Protein AF-Q7UQQ3-F1 (afdb_monomer)

InterPro domains:
  IPR018689 Immunity protein Imm33 domain [PF09951] (91-176)

Foldseek 3Di:
DDDDDDDDDDDDDDDDDDDDDDDDDDDDDDDDDDDDDDDDDDDDDDDDDDDPPPPPPPPPPDPPPPPVPPVAAFPDDPVLQDQLAPPQAKEKEFCCCGRVLAAFFKKAAADAPDPRRNRIYTYSVPDDPVLVVDPVRMDIDGVSRSCSSPVLCRVVSPPDHGWMWGAPDRVGDIDTDDSPDPDD

Organism: Rhodopirellula baltica (strain DSM 10527 / NCIMB 13988 / SH1) (NCBI:txid243090)

Nearest PDB structures (foldseek):
  8e1j-assembly1_A  TM=2.218E-01  e=4.121E+00  Schizosaccharomyces pombe

Solvent-accessible surface area (backbone atoms only — not comparable to full-atom values): 12369 Å² total; per-residue (Å²): 138,82,88,81,87,83,84,79,84,83,87,86,83,83,82,91,84,93,85,86,88,85,86,86,89,85,86,82,91,78,79,86,82,79,91,78,86,89,84,85,85,81,92,76,83,87,77,83,78,79,82,80,75,73,80,81,69,75,78,73,76,70,85,70,75,79,73,77,70,74,83,73,68,52,59,68,57,80,88,74,62,56,90,79,40,71,95,57,39,29,25,41,36,30,39,52,32,47,39,73,53,40,50,70,22,29,38,38,24,45,81,48,89,46,98,51,39,52,21,39,38,42,32,42,68,77,77,50,71,76,50,68,72,37,70,85,44,41,48,82,40,50,42,24,57,54,34,61,69,30,61,80,54,61,83,54,73,77,60,57,74,75,40,36,34,36,35,82,43,95,95,48,63,75,44,77,49,62,97,81,62,78,85,127

pLDDT: mean 76.09, std 22.79, range [35.31, 98.19]

Radius of gyration: 32.01 Å; Cα contacts (8 Å, |Δi|>4): 205; chains: 1; bounding box: 59×78×89 Å

Secondary structure (DSSP, 8-state):
---------------------------------------------PPPPP------------------------SS-GGG---SSTT--EEEEEHHHHTS-----EEEE---SSSSEEEEEEE-S---HHHHT-GGGEEEEEHHHHHHH-GGGGGTTTPPTT-EEEESSTT--EEEPPTT----

Sequence (184 aa):
MPPDFSVKNNAFNTRASVAANATPRPRTLARSPKCCRPSPLPLKSTPVLPHFQACTTPCRPEPRWQTQIMEKSFHLPADAIRPLAVNRGACIATDMITVDGLKVGYMYREDAINDVDSGWRFFSGTETQEYVDDATNSAFYDINTIANYDPDIIDWLGAPIGAAFERLSEGGDIVPVAPDSPSA

Mean predicted aligned error: 17.3 Å

Structure (mmCIF, N/CA/C/O backbone):
data_AF-Q7UQQ3-F1
#
_entry.id   AF-Q7UQQ3-F1
#
loop_
_atom_site.group_PDB
_atom_site.id
_atom_site.type_symbol
_atom_site.label_atom_id
_atom_site.label_alt_id
_atom_site.label_comp_id
_atom_site.label_asym_id
_atom_site.label_entity_id
_atom_site.label_seq_id
_atom_site.pdbx_PDB_ins_code
_atom_site.Cartn_x
_atom_site.Cartn_y
_atom_site.Cartn_z
_atom_site.occupancy
_atom_site.B_iso_or_equiv
_atom_site.auth_seq_id
_atom_site.auth_comp_id
_atom_site.auth_asym_id
_atom_site.auth_atom_id
_atom_site.pdbx_PDB_model_num
ATOM 1 N N . MET A 1 1 ? -5.012 21.468 -43.288 1.00 48.31 1 MET A N 1
ATOM 2 C CA . MET A 1 1 ? -3.655 21.154 -42.798 1.00 48.31 1 MET A CA 1
ATOM 3 C C . MET A 1 1 ? -3.776 20.551 -41.409 1.00 48.31 1 MET A C 1
ATOM 5 O O . MET A 1 1 ? -4.122 21.292 -40.499 1.00 48.31 1 MET A O 1
ATOM 9 N N . PRO A 1 2 ? -3.567 19.241 -41.237 1.00 54.47 2 PRO A N 1
ATOM 10 C CA . PRO A 1 2 ? -3.272 18.655 -39.932 1.00 54.47 2 PRO A CA 1
ATOM 11 C C . PRO A 1 2 ? -1.753 18.418 -39.779 1.00 54.47 2 PRO A C 1
ATOM 13 O O . PRO A 1 2 ? -1.118 18.031 -40.763 1.00 54.47 2 PRO A O 1
ATOM 16 N N . PRO A 1 3 ? -1.146 18.622 -38.596 1.00 55.88 3 PRO A N 1
ATOM 17 C CA . PRO A 1 3 ? 0.198 18.127 -38.332 1.00 55.88 3 PRO A CA 1
ATOM 18 C C . PRO A 1 3 ? 0.175 16.652 -37.891 1.00 55.88 3 PRO A C 1
ATOM 20 O O . PRO A 1 3 ? -0.353 16.291 -36.844 1.00 55.88 3 PRO A O 1
ATOM 23 N N . ASP A 1 4 ? 0.704 15.828 -38.792 1.00 44.84 4 ASP A N 1
ATOM 24 C CA . ASP A 1 4 ? 1.620 14.690 -38.625 1.00 44.84 4 ASP A CA 1
ATOM 25 C C . ASP A 1 4 ? 1.783 14.061 -37.217 1.00 44.84 4 ASP A C 1
ATOM 27 O O . ASP A 1 4 ? 2.466 14.592 -36.340 1.00 44.84 4 ASP A O 1
ATOM 31 N N . PHE A 1 5 ? 1.214 12.864 -37.034 1.00 42.88 5 PHE A N 1
ATOM 32 C CA . PHE A 1 5 ? 1.496 11.956 -35.917 1.00 42.88 5 PHE A CA 1
ATOM 33 C C . PHE A 1 5 ? 2.625 10.996 -36.332 1.00 42.88 5 PHE A C 1
ATOM 35 O O . PHE A 1 5 ? 2.386 9.972 -36.973 1.00 42.88 5 PHE A O 1
ATOM 42 N N . SER A 1 6 ? 3.866 11.307 -35.949 1.00 49.12 6 SER A N 1
ATOM 43 C CA . SER A 1 6 ? 5.011 10.405 -36.133 1.00 49.12 6 SER A CA 1
ATOM 44 C C . SER A 1 6 ? 5.238 9.576 -34.866 1.00 49.12 6 SER A C 1
ATOM 46 O O . SER A 1 6 ? 5.917 9.996 -33.931 1.00 49.12 6 SER A O 1
ATOM 48 N N . VAL A 1 7 ? 4.652 8.378 -34.833 1.00 49.47 7 VAL A N 1
ATOM 49 C CA . VAL A 1 7 ? 4.947 7.338 -33.839 1.00 49.47 7 VAL A CA 1
ATOM 50 C C . VAL A 1 7 ? 6.256 6.655 -34.235 1.00 49.47 7 VAL A C 1
ATOM 52 O O . VAL A 1 7 ? 6.319 5.9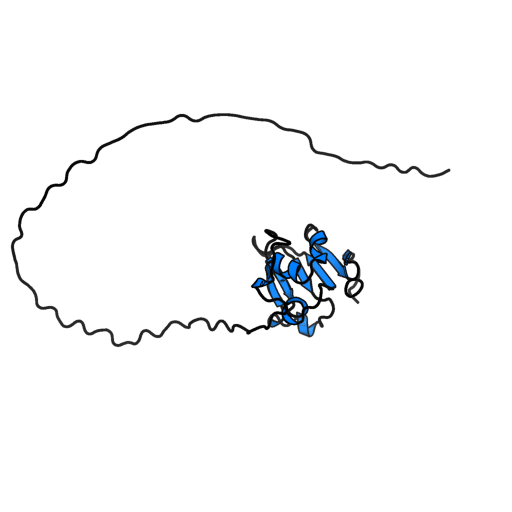68 -35.255 1.00 49.47 7 VAL A O 1
ATOM 55 N N . LYS A 1 8 ? 7.311 6.816 -33.431 1.00 49.38 8 LYS A N 1
ATOM 56 C CA . LYS A 1 8 ? 8.539 6.015 -33.543 1.00 49.38 8 LYS A CA 1
ATOM 57 C C . LYS A 1 8 ? 8.623 5.045 -32.370 1.00 49.38 8 LYS A C 1
ATOM 59 O O . LYS A 1 8 ? 9.117 5.378 -31.299 1.00 49.38 8 LYS A O 1
ATOM 64 N N . ASN A 1 9 ? 8.138 3.832 -32.627 1.00 40.00 9 ASN A N 1
ATOM 65 C CA . ASN A 1 9 ? 8.457 2.629 -31.867 1.00 40.00 9 ASN A CA 1
ATOM 66 C C . ASN A 1 9 ? 9.974 2.423 -31.863 1.00 40.00 9 ASN A C 1
ATOM 68 O O . ASN A 1 9 ? 10.577 2.358 -32.934 1.00 40.00 9 ASN A O 1
ATOM 72 N N . ASN A 1 10 ? 10.576 2.254 -30.685 1.00 43.78 10 ASN A N 1
ATOM 73 C CA . ASN A 1 10 ? 11.952 1.783 -30.582 1.00 43.78 10 ASN A CA 1
ATOM 74 C C . ASN A 1 10 ? 11.978 0.424 -29.879 1.00 43.78 10 ASN A C 1
ATOM 76 O O . ASN A 1 10 ? 12.066 0.319 -28.659 1.00 43.78 10 ASN A O 1
ATOM 80 N N . ALA A 1 11 ? 11.858 -0.621 -30.695 1.00 44.34 11 ALA A N 1
ATOM 81 C CA . ALA A 1 11 ? 12.167 -1.988 -30.325 1.00 44.34 11 ALA A CA 1
ATOM 82 C C . ALA A 1 11 ? 13.681 -2.190 -30.464 1.00 44.34 11 ALA A C 1
ATOM 84 O O . ALA A 1 11 ? 14.203 -2.204 -31.576 1.00 44.34 11 ALA A O 1
ATOM 85 N N . PHE A 1 12 ? 14.381 -2.383 -29.350 1.00 41.94 12 PHE A N 1
ATOM 86 C CA . PHE A 1 12 ? 15.741 -2.913 -29.356 1.00 41.94 12 PHE A CA 1
ATOM 87 C C . PHE A 1 12 ? 15.769 -4.199 -28.544 1.00 41.94 12 PHE A C 1
ATOM 89 O O . PHE A 1 12 ? 15.924 -4.191 -27.328 1.00 41.94 12 PHE A O 1
ATOM 96 N N . ASN A 1 13 ? 15.622 -5.326 -29.235 1.00 40.31 13 ASN A N 1
ATOM 97 C CA . ASN A 1 13 ? 16.154 -6.581 -28.736 1.00 40.31 13 ASN A CA 1
ATOM 98 C C . ASN A 1 13 ? 16.575 -7.448 -29.924 1.00 40.31 13 ASN A C 1
ATOM 100 O O . ASN A 1 13 ? 15.758 -7.799 -30.775 1.00 40.31 13 ASN A O 1
ATOM 104 N N . THR A 1 14 ? 17.868 -7.752 -30.036 1.00 43.94 14 THR A N 1
ATOM 105 C CA . THR A 1 14 ? 18.394 -8.667 -31.057 1.00 43.94 14 THR A CA 1
ATOM 106 C C . THR A 1 14 ? 19.623 -9.418 -30.536 1.00 43.94 14 THR A C 1
ATOM 108 O O . THR A 1 14 ? 20.704 -8.860 -30.415 1.00 43.94 14 THR A O 1
ATOM 111 N N . ARG A 1 15 ? 19.379 -10.714 -30.287 1.00 43.44 15 ARG A N 1
ATOM 112 C CA . ARG A 1 15 ? 20.187 -11.925 -30.556 1.00 43.44 15 ARG A CA 1
ATOM 113 C C . ARG A 1 15 ? 21.614 -12.101 -29.993 1.00 43.44 15 ARG A C 1
ATOM 115 O O . ARG A 1 15 ? 22.573 -11.537 -30.491 1.00 43.44 15 ARG A O 1
ATOM 122 N N . ALA A 1 16 ? 21.701 -13.122 -29.129 1.00 38.91 16 ALA A N 1
ATOM 123 C CA . ALA A 1 16 ? 22.313 -14.453 -29.346 1.00 38.91 16 ALA A CA 1
ATOM 124 C C . ALA A 1 16 ? 23.811 -14.595 -29.690 1.00 38.91 16 ALA A C 1
ATOM 126 O O . ALA A 1 16 ? 24.258 -14.099 -30.718 1.00 38.91 16 ALA A O 1
ATOM 127 N N . SER A 1 17 ? 24.513 -15.470 -28.942 1.00 43.03 17 SER A N 1
ATOM 128 C CA . SER A 1 17 ? 25.149 -16.746 -29.396 1.00 43.03 17 SER A CA 1
ATOM 129 C C . SER A 1 17 ? 26.055 -17.328 -28.278 1.00 43.03 17 SER A C 1
ATOM 131 O O . SER A 1 17 ? 26.849 -16.593 -27.712 1.00 43.03 17 SER A O 1
ATOM 133 N N . VAL A 1 18 ? 25.794 -18.532 -27.736 1.00 42.78 18 VAL A N 1
ATOM 134 C CA . VAL A 1 18 ? 26.383 -19.871 -28.045 1.00 42.78 18 VAL A CA 1
ATOM 135 C C . VAL A 1 18 ? 27.868 -20.079 -27.664 1.00 42.78 18 VAL A C 1
ATOM 137 O O . VAL A 1 18 ? 28.741 -19.525 -28.318 1.00 42.78 18 VAL A O 1
ATOM 140 N N . ALA A 1 19 ? 28.124 -20.991 -26.705 1.00 40.97 19 ALA A N 1
ATOM 141 C CA . ALA A 1 19 ? 29.208 -22.009 -26.639 1.00 40.97 19 ALA A CA 1
ATOM 142 C C . ALA A 1 19 ? 29.049 -22.786 -25.298 1.00 40.97 19 ALA A C 1
ATOM 144 O O . ALA A 1 19 ? 28.994 -22.152 -24.254 1.00 40.97 19 ALA A O 1
ATOM 145 N N . ALA A 1 20 ? 28.713 -24.081 -25.198 1.00 40.34 20 ALA A N 1
ATOM 146 C CA . ALA A 1 20 ? 29.319 -25.340 -25.665 1.00 40.34 20 ALA A CA 1
ATOM 147 C C . ALA A 1 20 ? 30.488 -25.880 -24.795 1.00 40.34 20 ALA A C 1
ATOM 149 O O . ALA A 1 20 ? 31.570 -25.307 -24.795 1.00 40.34 20 ALA A O 1
ATOM 150 N N . ASN A 1 21 ? 30.254 -27.078 -24.216 1.00 36.56 21 ASN A N 1
ATOM 151 C CA . ASN A 1 21 ? 31.200 -28.149 -23.812 1.00 36.56 21 ASN A CA 1
ATOM 152 C C . ASN A 1 21 ? 32.056 -27.921 -22.534 1.00 36.56 21 ASN A C 1
ATOM 154 O O . ASN A 1 21 ? 32.480 -26.814 -22.265 1.00 36.56 21 ASN A O 1
ATOM 158 N N . ALA A 1 22 ? 32.389 -28.893 -21.670 1.00 37.28 22 ALA A N 1
ATOM 159 C CA . ALA A 1 22 ? 32.407 -30.354 -21.750 1.00 37.28 22 ALA A CA 1
ATOM 160 C C . ALA A 1 22 ? 32.410 -30.993 -20.336 1.00 37.28 22 ALA A C 1
ATOM 162 O O . ALA A 1 22 ? 32.938 -30.422 -19.385 1.00 37.28 22 ALA A O 1
ATOM 163 N N 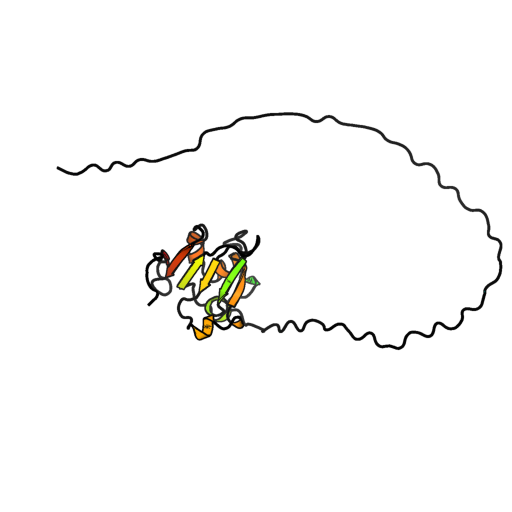. THR A 1 23 ? 31.920 -32.230 -20.221 1.00 43.75 23 THR A N 1
ATOM 164 C CA . THR A 1 23 ? 32.262 -33.185 -19.143 1.00 43.75 23 THR A CA 1
ATOM 165 C C . THR A 1 23 ? 33.202 -34.252 -19.717 1.00 43.75 23 THR A C 1
ATOM 167 O O . THR A 1 23 ? 33.048 -34.609 -20.886 1.00 43.75 23 THR A O 1
ATOM 170 N N . PRO A 1 24 ? 34.116 -34.833 -18.917 1.00 46.28 24 PRO A N 1
ATOM 171 C CA . PRO A 1 24 ? 34.047 -36.287 -18.716 1.00 46.28 24 PRO A CA 1
ATOM 172 C C . PRO A 1 24 ? 34.409 -36.776 -17.291 1.00 46.28 24 PRO A C 1
ATOM 174 O O . PRO A 1 24 ? 35.107 -36.122 -16.525 1.00 46.28 24 PRO A O 1
ATOM 177 N N . ARG A 1 25 ? 33.887 -37.970 -16.966 1.00 44.31 25 ARG A N 1
ATOM 178 C CA . ARG A 1 25 ? 34.049 -38.797 -15.740 1.00 44.31 25 ARG A CA 1
ATOM 179 C C . ARG A 1 25 ? 35.407 -39.574 -15.731 1.00 44.31 25 ARG A C 1
ATOM 181 O O . ARG A 1 25 ? 36.182 -39.359 -16.654 1.00 44.31 25 ARG A O 1
ATOM 188 N N . PRO A 1 26 ? 35.599 -40.698 -14.982 1.00 56.25 26 PRO A N 1
ATOM 189 C CA . PRO A 1 26 ? 35.442 -41.046 -13.548 1.00 56.25 26 PRO A CA 1
ATOM 190 C C . PRO A 1 26 ? 36.715 -41.733 -12.944 1.00 56.25 26 PRO A C 1
ATOM 192 O O . PRO A 1 26 ? 37.707 -41.940 -13.633 1.00 56.25 26 PRO A O 1
ATOM 195 N N . ARG A 1 27 ? 36.561 -42.269 -11.712 1.00 37.34 27 ARG A N 1
ATOM 196 C CA . ARG A 1 27 ? 37.354 -43.300 -10.983 1.00 37.34 27 ARG A CA 1
ATOM 197 C C . ARG A 1 27 ? 38.483 -42.722 -10.122 1.00 37.34 27 ARG A C 1
ATOM 199 O O . ARG A 1 27 ? 39.347 -42.006 -10.592 1.00 37.34 27 ARG A O 1
ATOM 206 N N . THR A 1 28 ? 38.540 -43.038 -8.828 1.00 41.22 28 THR A N 1
ATOM 207 C CA . THR A 1 28 ? 39.035 -44.351 -8.381 1.00 41.22 28 THR A CA 1
ATOM 208 C C . THR A 1 28 ? 38.556 -44.700 -6.965 1.00 41.22 28 THR A C 1
ATOM 210 O O . THR A 1 28 ? 38.601 -43.882 -6.054 1.00 41.22 28 THR A O 1
ATOM 213 N N . LEU A 1 29 ? 38.113 -45.951 -6.810 1.00 50.66 29 LEU A N 1
ATOM 214 C CA . LEU A 1 29 ? 37.874 -46.658 -5.551 1.00 50.66 29 LEU A CA 1
ATOM 215 C C . LEU A 1 29 ? 39.207 -46.992 -4.862 1.00 50.66 29 LEU A C 1
ATOM 217 O O . LEU A 1 29 ? 40.051 -47.646 -5.469 1.00 50.66 29 LEU A O 1
ATOM 221 N N . ALA A 1 30 ? 39.341 -46.685 -3.574 1.00 45.12 30 ALA A N 1
ATOM 222 C CA . ALA A 1 30 ? 40.286 -47.359 -2.680 1.00 45.12 30 ALA A CA 1
ATOM 223 C C . ALA A 1 30 ? 39.643 -47.440 -1.285 1.00 45.12 30 ALA A C 1
ATOM 225 O O . ALA A 1 30 ? 39.475 -46.440 -0.603 1.00 45.12 30 ALA A O 1
ATOM 226 N N . ARG A 1 31 ? 38.980 -48.562 -0.986 1.00 43.41 31 ARG A N 1
ATOM 227 C CA . ARG A 1 31 ? 39.500 -49.674 -0.166 1.00 43.41 31 ARG A CA 1
ATOM 228 C C . ARG A 1 31 ? 39.769 -49.284 1.292 1.00 43.41 31 ARG A C 1
ATOM 230 O O . ARG A 1 31 ? 40.863 -48.865 1.649 1.00 43.41 31 ARG A O 1
ATOM 237 N N . SER A 1 32 ? 38.784 -49.580 2.140 1.00 53.19 32 SER A N 1
ATOM 238 C CA . SER A 1 32 ? 38.995 -49.915 3.549 1.00 53.19 32 SER A CA 1
ATOM 239 C C . SER A 1 32 ? 39.982 -51.079 3.686 1.00 53.19 32 SER A C 1
ATOM 241 O O . SER A 1 32 ? 39.979 -52.000 2.860 1.00 53.19 32 SER A O 1
ATOM 243 N N . PRO A 1 33 ? 40.746 -51.113 4.785 1.00 49.66 33 PRO A N 1
ATOM 244 C CA . PRO A 1 33 ? 40.869 -52.387 5.474 1.00 49.66 33 PRO A CA 1
ATOM 245 C C . PRO A 1 33 ? 40.766 -52.277 7.003 1.00 49.66 33 PRO A C 1
ATOM 247 O O . PRO A 1 33 ? 41.494 -51.534 7.646 1.00 49.66 33 PRO A O 1
ATOM 250 N N . LYS A 1 34 ? 39.959 -53.205 7.529 1.00 49.62 34 LYS A N 1
ATOM 251 C CA . LYS A 1 34 ? 40.257 -54.081 8.673 1.00 49.62 34 LYS A CA 1
ATOM 252 C C . LYS A 1 34 ? 40.079 -53.511 10.083 1.00 49.62 34 LYS A C 1
ATOM 254 O O . LYS A 1 34 ? 40.960 -52.905 10.678 1.00 49.62 34 LYS A O 1
ATOM 259 N N . CYS A 1 35 ? 38.945 -53.911 10.654 1.00 38.75 35 CYS A N 1
ATOM 260 C CA . CYS A 1 35 ? 38.783 -54.201 12.070 1.00 38.75 35 CYS A CA 1
ATOM 261 C C . CYS A 1 35 ? 39.906 -55.126 12.577 1.00 38.75 35 CYS A C 1
ATOM 263 O O . CYS A 1 35 ? 40.084 -56.220 12.042 1.00 38.75 35 CYS A O 1
ATOM 265 N N . CYS A 1 36 ? 40.566 -54.734 13.666 1.00 38.53 36 CYS A N 1
ATOM 266 C CA . CYS A 1 36 ? 41.246 -55.644 14.583 1.00 38.53 36 CYS A CA 1
ATOM 267 C C . CYS A 1 36 ? 40.657 -55.422 15.984 1.00 38.53 36 CYS A C 1
ATOM 269 O O . CYS A 1 36 ? 40.608 -54.299 16.481 1.00 38.53 36 CYS A O 1
ATOM 271 N N . ARG A 1 37 ? 40.143 -56.507 16.570 1.00 42.28 37 ARG A N 1
ATOM 272 C CA . ARG A 1 37 ? 39.607 -56.619 17.938 1.00 42.28 37 ARG A CA 1
ATOM 273 C C . ARG A 1 37 ? 40.759 -56.647 18.983 1.00 42.28 37 ARG A C 1
ATOM 275 O O . ARG A 1 37 ? 41.919 -56.639 18.580 1.00 42.28 37 ARG A O 1
ATOM 282 N N . PRO A 1 38 ? 40.462 -56.638 20.301 1.00 48.81 38 PRO A N 1
ATOM 283 C CA . PRO A 1 38 ? 41.231 -55.923 21.316 1.00 48.81 38 PRO A CA 1
ATOM 284 C C . PRO A 1 38 ? 42.259 -56.806 22.034 1.00 48.81 38 PRO A C 1
ATOM 286 O O . PRO A 1 38 ? 42.146 -58.030 22.023 1.00 48.81 38 PRO A O 1
ATOM 289 N N . SER A 1 39 ? 43.189 -56.166 22.747 1.00 46.16 39 SER A N 1
ATOM 290 C CA . SER A 1 39 ? 44.060 -56.821 23.730 1.00 46.16 39 SER A CA 1
ATOM 291 C C . SER A 1 39 ? 44.088 -56.051 25.062 1.00 46.16 39 SER A C 1
ATOM 293 O O . SER A 1 39 ? 43.768 -54.861 25.078 1.00 46.16 39 SER A O 1
ATOM 295 N N . PRO A 1 40 ? 44.383 -56.740 26.182 1.00 48.94 40 PRO A N 1
ATOM 296 C CA . PRO A 1 40 ? 43.814 -56.446 27.496 1.00 48.94 40 PRO A CA 1
ATOM 297 C C . PRO A 1 40 ? 44.586 -55.419 28.336 1.00 48.94 40 PRO A C 1
ATOM 299 O O . PRO A 1 40 ? 45.792 -55.226 28.202 1.00 48.94 40 PRO A O 1
ATOM 302 N N . LEU A 1 41 ? 43.824 -54.804 29.242 1.00 52.94 41 LEU A N 1
ATOM 303 C CA . LEU A 1 41 ? 44.215 -53.842 30.275 1.00 52.94 41 LEU A CA 1
ATOM 304 C C . LEU A 1 41 ? 45.328 -54.358 31.204 1.00 52.94 41 LEU A C 1
ATOM 306 O O . LEU A 1 41 ? 45.320 -55.534 31.570 1.00 52.94 41 LEU A O 1
ATOM 310 N N . PRO A 1 42 ? 46.117 -53.443 31.789 1.00 52.22 42 PRO A N 1
ATOM 311 C CA . PRO A 1 42 ? 46.528 -53.568 33.178 1.00 52.22 42 PRO A CA 1
ATOM 312 C C . PRO A 1 42 ? 45.761 -52.570 34.062 1.00 52.22 42 PRO A C 1
ATOM 314 O O . PRO A 1 42 ? 45.812 -51.358 33.855 1.00 52.22 42 PRO A O 1
ATOM 317 N N . LEU A 1 43 ? 45.064 -53.096 35.077 1.00 53.16 43 LEU A N 1
ATOM 318 C CA . LEU A 1 43 ? 44.512 -52.318 36.186 1.00 53.16 43 LEU A CA 1
ATOM 319 C C . LEU A 1 43 ? 45.641 -51.593 36.922 1.00 53.16 43 LEU A C 1
ATOM 321 O O . LEU A 1 43 ? 46.502 -52.261 37.495 1.00 53.16 43 LEU A O 1
ATOM 325 N N . LYS A 1 44 ? 45.578 -50.260 37.011 1.00 47.06 44 LYS A N 1
ATOM 326 C CA . LYS A 1 44 ? 46.239 -49.514 38.088 1.00 47.06 44 LYS A CA 1
ATOM 327 C C . LYS A 1 44 ? 45.375 -48.353 38.581 1.00 47.06 44 LYS A C 1
ATOM 329 O O . LYS A 1 44 ? 45.090 -47.417 37.847 1.00 47.06 44 LYS A O 1
ATOM 334 N N . SER A 1 45 ? 45.011 -48.492 39.857 1.00 50.38 45 SER A N 1
ATOM 335 C CA . SER A 1 45 ? 44.748 -47.462 40.868 1.00 50.38 45 SER A CA 1
ATOM 336 C C . SER A 1 45 ? 43.754 -46.349 40.534 1.00 50.38 45 SER A C 1
ATOM 338 O O . SER A 1 45 ? 44.076 -45.376 39.861 1.00 50.38 45 SER A O 1
ATOM 340 N N . THR A 1 46 ? 42.580 -46.444 41.151 1.00 59.16 46 THR A N 1
ATOM 341 C CA . THR A 1 46 ? 41.657 -45.335 41.399 1.00 59.16 46 THR A CA 1
ATOM 342 C C . THR A 1 46 ? 42.279 -44.300 42.346 1.00 59.16 46 THR A C 1
ATOM 344 O O . THR A 1 46 ? 42.601 -44.659 43.482 1.00 59.16 46 THR A O 1
ATOM 347 N N . PRO A 1 47 ? 42.368 -43.016 41.972 1.00 55.47 47 PRO A N 1
ATOM 348 C CA . PRO A 1 47 ? 42.319 -41.936 42.940 1.00 55.47 47 PRO A CA 1
ATOM 349 C C . PRO A 1 47 ? 40.856 -41.544 43.183 1.00 55.47 47 PRO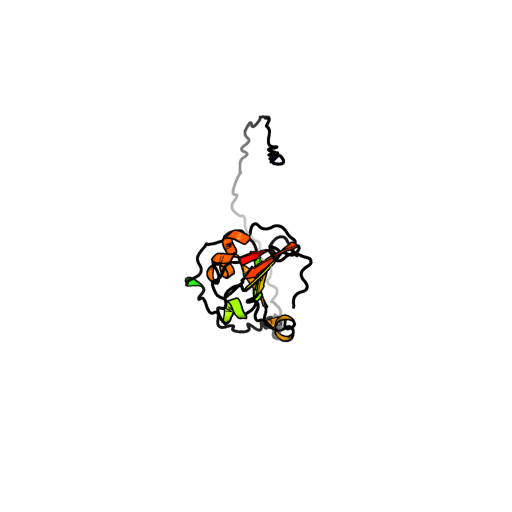 A C 1
ATOM 351 O O . PRO A 1 47 ? 40.071 -41.344 42.257 1.00 55.47 47 PRO A O 1
ATOM 354 N N . VAL A 1 48 ? 40.497 -41.481 44.460 1.00 59.91 48 VAL A N 1
ATOM 355 C CA . VAL A 1 48 ? 39.216 -40.990 44.971 1.00 59.91 48 VAL A CA 1
ATOM 356 C C . VAL A 1 48 ? 38.991 -39.564 44.458 1.00 59.91 48 VAL A C 1
ATOM 358 O O . VAL A 1 48 ? 39.823 -38.687 44.682 1.00 59.91 48 VAL A O 1
ATOM 361 N N . LEU A 1 49 ? 37.879 -39.345 43.751 1.00 56.09 49 LEU A N 1
ATOM 362 C CA . LEU A 1 49 ? 37.432 -38.023 43.306 1.00 56.09 49 LEU A CA 1
ATOM 363 C C . LEU A 1 49 ? 37.241 -37.107 44.528 1.00 56.09 49 LEU A C 1
ATOM 365 O O . LEU A 1 49 ? 36.453 -37.463 45.410 1.00 56.09 49 LEU A O 1
ATOM 369 N N . PRO A 1 50 ? 37.876 -35.923 44.600 1.00 56.31 50 PRO A N 1
ATOM 370 C CA . PRO A 1 50 ? 37.387 -34.893 45.491 1.00 56.31 50 PRO A CA 1
ATOM 371 C C . PRO A 1 50 ? 36.035 -34.407 44.962 1.00 56.31 50 PRO A C 1
ATOM 373 O O . PRO A 1 50 ? 35.831 -34.208 43.764 1.00 56.31 50 PRO A O 1
ATOM 376 N N . HIS A 1 51 ? 35.108 -34.287 45.901 1.00 60.72 51 HIS A N 1
ATOM 377 C CA . HIS A 1 51 ? 33.749 -33.795 45.765 1.00 60.72 51 HIS A CA 1
ATOM 378 C C . HIS A 1 51 ? 33.692 -32.583 44.815 1.00 60.72 51 HIS A C 1
ATOM 380 O O . HIS A 1 51 ? 34.137 -31.493 45.169 1.00 60.72 51 HIS A O 1
ATOM 386 N N . PHE A 1 52 ? 33.161 -32.775 43.602 1.00 49.03 52 PHE A N 1
ATOM 387 C CA . PHE A 1 52 ? 32.757 -31.673 42.730 1.00 49.03 52 PHE A CA 1
ATOM 388 C C . PHE A 1 52 ? 31.658 -30.907 43.474 1.00 49.03 52 PHE A C 1
ATOM 390 O O . PHE A 1 52 ? 30.491 -31.295 43.445 1.00 49.03 52 PHE A O 1
ATOM 397 N N . GLN A 1 53 ? 32.027 -29.844 44.192 1.00 60.66 53 GLN A N 1
ATOM 398 C CA . GLN A 1 53 ? 31.054 -28.858 44.635 1.00 60.66 53 GLN A CA 1
ATOM 399 C C . GLN A 1 53 ? 30.451 -28.251 43.372 1.00 60.66 53 GLN A C 1
ATOM 401 O O . GLN A 1 53 ? 31.121 -27.543 42.620 1.00 60.66 53 GLN A O 1
ATOM 406 N N . ALA A 1 54 ? 29.190 -28.589 43.117 1.00 56.09 54 ALA A N 1
ATOM 407 C CA . ALA A 1 54 ? 28.398 -27.943 42.092 1.00 56.09 54 ALA A CA 1
ATOM 408 C C . ALA A 1 54 ? 28.444 -26.429 42.340 1.00 56.09 54 ALA A C 1
ATOM 410 O O . ALA A 1 54 ? 28.177 -25.979 43.457 1.00 56.09 54 ALA A O 1
ATOM 411 N N . CYS A 1 55 ? 28.799 -25.648 41.317 1.00 48.78 55 CYS A N 1
ATOM 412 C CA . CYS A 1 55 ? 28.612 -24.202 41.351 1.00 48.78 55 CYS A CA 1
ATOM 413 C C . CYS A 1 55 ? 27.124 -23.931 41.614 1.00 48.78 55 CYS A C 1
ATOM 415 O O . CYS A 1 55 ? 26.287 -24.130 40.741 1.00 48.78 55 CYS A O 1
ATOM 417 N N . THR A 1 56 ? 26.798 -23.507 42.833 1.00 57.84 56 THR A N 1
ATOM 418 C CA . THR A 1 56 ? 25.451 -23.124 43.284 1.00 57.84 56 THR A CA 1
ATOM 419 C C . THR A 1 56 ? 25.065 -21.714 42.848 1.00 57.84 56 THR A C 1
ATOM 421 O O . THR A 1 56 ? 24.050 -21.189 43.297 1.00 57.84 56 THR A O 1
ATOM 424 N N . THR A 1 57 ? 25.846 -21.079 41.972 1.00 63.59 57 THR A N 1
ATOM 425 C CA . THR A 1 57 ? 25.460 -19.812 41.358 1.00 63.59 57 THR A CA 1
ATOM 426 C C . THR A 1 57 ? 24.290 -20.088 40.413 1.00 63.59 57 THR A C 1
ATOM 428 O O . THR A 1 57 ? 24.491 -20.783 39.415 1.00 63.59 57 THR A O 1
ATOM 431 N N . PRO A 1 58 ? 23.070 -19.589 40.687 1.00 60.28 58 PRO A N 1
ATOM 432 C CA . PRO A 1 58 ? 21.999 -19.699 39.715 1.00 60.28 58 PRO A CA 1
ATOM 433 C C . PRO A 1 58 ? 22.467 -18.971 38.456 1.00 60.28 58 PRO A C 1
ATOM 435 O O . PRO A 1 58 ? 22.778 -17.779 38.506 1.00 60.28 58 PRO A O 1
ATOM 438 N N . CYS A 1 59 ? 22.566 -19.695 37.339 1.00 47.41 59 CYS A N 1
ATOM 439 C CA . CYS A 1 59 ? 22.703 -19.086 36.026 1.00 47.41 59 CYS A CA 1
ATOM 440 C C . CYS A 1 59 ? 21.559 -18.083 35.898 1.00 47.41 59 CYS A C 1
ATOM 442 O O . CYS A 1 59 ? 20.396 -18.470 35.790 1.00 47.41 59 CYS A O 1
ATOM 444 N N . ARG A 1 60 ? 21.884 -16.791 35.997 1.00 57.66 60 ARG A N 1
ATOM 445 C CA . ARG A 1 60 ? 20.942 -15.714 35.724 1.00 57.66 60 ARG A CA 1
ATOM 446 C C . ARG A 1 60 ? 20.476 -15.961 34.289 1.00 57.66 60 ARG A C 1
ATOM 448 O O . ARG A 1 60 ? 21.340 -15.947 33.411 1.00 57.66 60 ARG A O 1
ATOM 455 N N . PRO A 1 61 ? 19.190 -16.269 34.040 1.00 61.88 61 PRO A N 1
ATOM 456 C CA . PRO A 1 61 ? 18.731 -16.389 32.670 1.00 61.88 61 PRO A CA 1
ATOM 457 C C . PRO A 1 61 ? 19.087 -15.073 31.980 1.00 61.88 61 PRO A C 1
ATOM 459 O O . PRO A 1 61 ? 18.859 -13.997 32.547 1.00 61.88 61 PRO A O 1
ATOM 462 N N . GLU A 1 62 ? 19.731 -15.171 30.816 1.00 57.28 62 GLU A N 1
ATOM 463 C CA . GLU A 1 62 ? 19.979 -14.019 29.953 1.00 57.28 62 GLU A CA 1
ATOM 464 C C . GLU A 1 62 ? 18.683 -13.213 29.820 1.00 57.28 62 GLU A C 1
ATOM 466 O O . GLU A 1 62 ? 17.598 -13.804 29.920 1.00 57.28 62 GLU A O 1
ATOM 471 N N . PRO A 1 63 ? 18.755 -11.879 29.648 1.00 52.81 63 PRO A N 1
ATOM 472 C CA . PRO A 1 63 ? 17.562 -11.088 29.424 1.00 52.81 63 PRO A CA 1
ATOM 473 C C . PRO A 1 63 ? 16.927 -11.612 28.141 1.00 52.81 63 PRO A C 1
ATOM 475 O O . PRO A 1 63 ? 17.340 -11.284 27.036 1.00 52.81 63 PRO A O 1
ATOM 478 N N . ARG A 1 64 ? 15.942 -12.493 28.324 1.00 50.38 64 ARG A N 1
ATOM 479 C CA . ARG A 1 64 ? 15.016 -12.964 27.314 1.00 50.38 64 ARG A CA 1
ATOM 480 C C . ARG A 1 64 ? 14.433 -11.677 26.779 1.00 50.38 64 ARG A C 1
ATOM 482 O O . ARG A 1 64 ? 13.683 -11.037 27.518 1.00 50.38 64 ARG A O 1
ATOM 489 N N . TRP A 1 65 ? 14.917 -11.230 25.617 1.00 59.75 65 TRP A N 1
ATOM 490 C CA . TRP A 1 65 ? 14.469 -9.998 24.989 1.00 59.75 65 TRP A CA 1
ATOM 491 C C . TRP A 1 65 ? 12.964 -9.954 25.173 1.00 59.75 65 TRP A C 1
ATOM 493 O O . TRP A 1 65 ? 12.263 -10.871 24.736 1.00 59.75 65 TRP A O 1
ATOM 503 N N . GLN A 1 66 ? 12.496 -8.977 25.951 1.00 53.19 66 GLN A N 1
ATOM 504 C CA . GLN A 1 66 ? 11.081 -8.691 26.045 1.00 53.19 66 GLN A CA 1
ATOM 505 C C . GLN A 1 66 ? 10.750 -8.168 24.661 1.00 53.19 66 GLN A C 1
ATOM 507 O O . GLN A 1 66 ? 10.857 -6.977 24.388 1.00 53.19 66 GLN A O 1
ATOM 512 N N . THR A 1 67 ? 10.466 -9.094 23.748 1.00 53.81 67 THR A N 1
ATOM 513 C CA . THR A 1 67 ? 9.684 -8.813 22.569 1.00 53.81 67 THR A CA 1
ATOM 514 C C . THR A 1 67 ? 8.390 -8.314 23.161 1.00 53.81 67 THR A C 1
ATOM 516 O O . THR A 1 67 ? 7.553 -9.085 23.627 1.00 53.81 67 THR A O 1
ATOM 519 N N . GLN A 1 68 ? 8.305 -6.999 23.285 1.00 54.56 68 GLN A N 1
ATOM 520 C CA . GLN A 1 68 ? 7.076 -6.302 23.540 1.00 54.56 68 GLN A CA 1
ATOM 521 C C . GLN A 1 68 ? 6.270 -6.552 22.268 1.00 54.56 68 GLN A C 1
ATOM 523 O O . GLN A 1 68 ? 6.314 -5.782 21.315 1.00 54.56 68 GLN A O 1
ATOM 528 N N . ILE A 1 69 ? 5.672 -7.744 22.193 1.00 62.41 69 ILE A N 1
ATOM 529 C CA . ILE A 1 69 ? 4.691 -8.092 21.187 1.00 62.41 69 ILE A CA 1
ATOM 530 C C . ILE A 1 69 ? 3.545 -7.163 21.537 1.00 62.41 69 ILE A C 1
ATOM 532 O O . ILE A 1 69 ? 2.784 -7.414 22.467 1.00 62.41 69 ILE A O 1
ATOM 536 N N . MET A 1 70 ? 3.513 -6.013 20.873 1.00 60.81 70 MET A N 1
ATOM 537 C CA . MET A 1 70 ? 2.298 -5.232 20.780 1.00 60.81 70 MET A CA 1
ATOM 538 C C . MET A 1 70 ? 1.313 -6.187 20.112 1.00 60.81 70 MET A C 1
ATOM 540 O O . MET A 1 70 ? 1.463 -6.506 18.933 1.00 60.81 70 MET A O 1
ATOM 544 N N . GLU A 1 71 ? 0.410 -6.771 20.899 1.00 76.75 71 GLU A N 1
ATOM 545 C CA . GLU A 1 71 ? -0.635 -7.658 20.396 1.00 76.75 71 GLU A CA 1
ATOM 546 C C . GLU A 1 71 ? -1.600 -6.806 19.564 1.00 76.75 71 GLU A C 1
ATOM 548 O O . GLU A 1 71 ? -2.604 -6.297 20.058 1.00 76.75 71 GLU A O 1
ATOM 553 N N . LYS A 1 72 ? -1.245 -6.577 18.297 1.00 84.25 72 LYS A N 1
ATOM 554 C CA . LYS A 1 7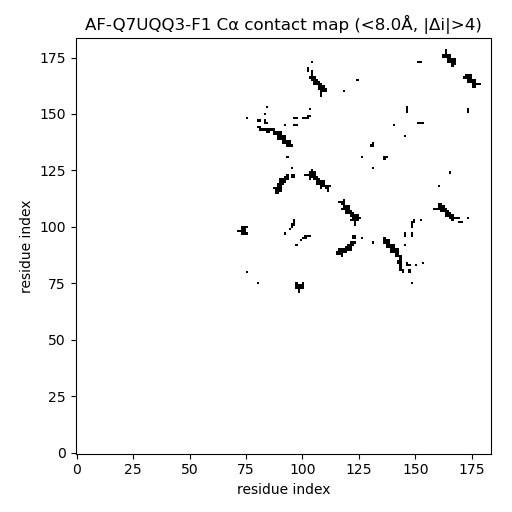2 ? -2.095 -5.883 17.333 1.00 84.25 72 LYS A CA 1
ATOM 555 C C . LYS A 1 72 ? -3.188 -6.843 16.867 1.00 84.25 72 LYS A C 1
ATOM 557 O O . LYS A 1 72 ? -2.912 -7.986 16.499 1.00 84.25 72 LYS A O 1
ATOM 562 N N . SER A 1 73 ? -4.433 -6.376 16.893 1.00 91.06 73 SER A N 1
ATOM 563 C CA . SER A 1 73 ? -5.578 -7.122 16.364 1.00 91.06 73 SER A CA 1
ATOM 564 C C . SER A 1 73 ? -5.714 -6.832 14.873 1.00 91.06 73 SER A C 1
ATOM 566 O O . SER A 1 73 ? -6.270 -5.810 14.494 1.00 91.06 73 SER A O 1
ATOM 568 N N . PHE A 1 74 ? -5.166 -7.704 14.030 1.00 94.25 74 PHE A N 1
ATOM 569 C CA . PHE A 1 74 ? -5.211 -7.530 12.577 1.00 94.25 74 PHE A CA 1
ATOM 570 C C . PHE A 1 74 ? -6.623 -7.719 12.014 1.00 94.25 74 PHE A C 1
ATOM 572 O O . PHE A 1 74 ? -7.352 -8.614 12.446 1.00 94.25 74 PHE A O 1
ATOM 579 N N . HIS A 1 75 ? -6.978 -6.921 11.005 1.00 94.12 75 HIS A N 1
ATOM 580 C CA . HIS A 1 75 ? -8.279 -7.000 10.339 1.00 94.12 75 HIS A CA 1
ATOM 581 C C . HIS A 1 75 ? -8.438 -8.297 9.529 1.00 94.12 75 HIS A C 1
ATOM 583 O O . HIS A 1 75 ? -9.518 -8.889 9.518 1.00 94.12 75 HIS A O 1
ATOM 589 N N . LEU A 1 76 ? -7.368 -8.772 8.873 1.00 94.00 76 LEU A N 1
ATOM 590 C CA . LEU A 1 76 ? -7.368 -10.071 8.197 1.00 94.00 76 LEU A CA 1
ATOM 591 C C . LEU A 1 76 ? -6.647 -11.132 9.038 1.00 94.00 76 LEU A C 1
ATOM 593 O O . LEU A 1 76 ? -5.494 -10.925 9.431 1.00 94.00 76 LEU A O 1
ATOM 597 N N . PRO A 1 77 ? -7.273 -12.300 9.272 1.00 93.94 77 PRO A N 1
ATOM 598 C CA . PRO A 1 77 ? -6.607 -13.405 9.941 1.00 93.94 77 PRO A CA 1
ATOM 599 C C . PRO A 1 77 ? -5.587 -14.069 9.002 1.00 93.94 77 PRO A C 1
ATOM 601 O O . PRO A 1 77 ? -5.718 -14.049 7.776 1.00 93.94 77 PRO A O 1
ATOM 604 N N . ALA A 1 78 ? -4.551 -14.678 9.582 1.00 91.75 78 ALA A N 1
ATOM 605 C CA . ALA A 1 78 ? -3.426 -15.229 8.822 1.00 91.75 78 ALA A CA 1
ATOM 606 C C . ALA A 1 78 ? -3.821 -16.359 7.849 1.00 91.75 78 ALA A C 1
ATOM 608 O O . ALA A 1 78 ? -3.166 -16.549 6.828 1.00 91.75 78 ALA A O 1
ATOM 609 N N . ASP A 1 79 ? -4.890 -17.099 8.142 1.00 94.69 79 ASP A N 1
ATOM 610 C CA . ASP A 1 79 ? -5.427 -18.174 7.301 1.00 94.69 79 ASP A CA 1
ATOM 611 C C . ASP A 1 79 ? -6.199 -17.664 6.072 1.00 94.69 79 ASP A C 1
ATOM 613 O O . ASP A 1 79 ? -6.367 -18.402 5.100 1.00 94.69 79 ASP A O 1
ATOM 617 N N . ALA A 1 80 ? -6.627 -16.398 6.078 1.00 94.25 80 ALA A N 1
ATOM 618 C CA . ALA A 1 80 ? -7.280 -15.762 4.939 1.00 94.25 80 ALA A CA 1
ATOM 619 C C . ALA A 1 80 ? -6.290 -15.233 3.886 1.00 94.25 80 ALA A C 1
ATOM 621 O O . ALA A 1 80 ? -6.714 -14.927 2.767 1.00 94.25 80 ALA A O 1
ATOM 622 N N . ILE A 1 81 ? -4.993 -15.140 4.209 1.00 96.75 81 ILE A N 1
ATOM 623 C CA . ILE A 1 81 ? -3.956 -14.624 3.307 1.00 96.75 81 ILE A CA 1
ATOM 624 C C . ILE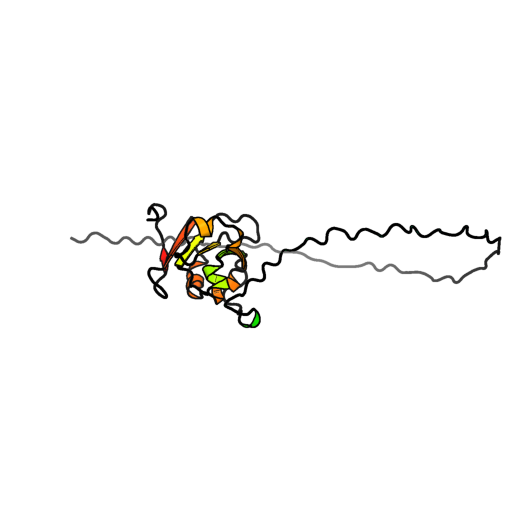 A 1 81 ? -3.696 -15.612 2.164 1.00 96.75 81 ILE A C 1
ATOM 626 O O . ILE A 1 81 ? -3.319 -16.766 2.368 1.00 96.75 81 ILE A O 1
ATOM 630 N N . ARG A 1 82 ? -3.862 -15.137 0.928 1.00 97.38 82 ARG A N 1
ATOM 631 C CA . ARG A 1 82 ? -3.664 -15.898 -0.313 1.00 97.38 82 ARG A CA 1
ATOM 632 C C . ARG A 1 82 ? -2.404 -15.432 -1.046 1.00 97.38 82 ARG A C 1
ATOM 634 O O . ARG A 1 82 ? -1.977 -14.294 -0.860 1.00 97.38 82 ARG A O 1
ATOM 641 N N . PRO A 1 83 ? -1.802 -16.268 -1.908 1.00 96.75 83 PRO A N 1
ATOM 642 C CA . PRO A 1 83 ? -0.623 -15.895 -2.688 1.00 96.75 83 PRO A CA 1
ATOM 643 C C . PRO A 1 83 ? -1.002 -15.033 -3.912 1.00 96.75 83 PRO A C 1
ATOM 645 O O . PRO A 1 83 ? -0.996 -15.520 -5.040 1.00 96.75 83 PRO A O 1
ATOM 648 N N . LEU A 1 84 ? -1.362 -13.765 -3.697 1.00 96.88 84 LEU A N 1
ATOM 649 C CA . LEU A 1 84 ? -1.742 -12.810 -4.748 1.00 96.88 84 LEU A CA 1
ATOM 650 C C . LEU A 1 84 ? -0.534 -12.111 -5.394 1.00 96.88 84 LEU A C 1
ATOM 652 O O . LEU A 1 84 ? -0.525 -11.884 -6.601 1.00 96.88 84 LEU A O 1
ATOM 656 N N . ALA A 1 85 ? 0.498 -11.787 -4.611 1.00 94.94 85 ALA A N 1
ATOM 657 C CA . ALA A 1 85 ? 1.647 -10.988 -5.043 1.00 94.94 85 ALA A CA 1
ATOM 658 C C . ALA A 1 85 ? 2.972 -11.546 -4.490 1.00 94.94 85 ALA A C 1
ATOM 660 O O . ALA A 1 85 ? 3.744 -10.854 -3.830 1.00 94.94 85 ALA A O 1
ATOM 661 N N . VAL A 1 86 ? 3.229 -12.828 -4.757 1.00 94.69 86 VAL A N 1
ATOM 662 C CA . VAL A 1 86 ? 4.406 -13.553 -4.247 1.00 94.69 86 VAL A CA 1
ATOM 663 C C . VAL A 1 86 ? 5.733 -13.051 -4.830 1.00 94.69 86 VAL A C 1
ATOM 665 O O . VAL A 1 86 ? 5.793 -12.600 -5.973 1.00 94.69 86 VAL A O 1
ATOM 668 N N . ASN A 1 87 ? 6.816 -13.217 -4.060 1.00 94.44 87 ASN A N 1
ATOM 669 C CA . ASN A 1 87 ? 8.197 -12.881 -4.444 1.00 94.44 87 ASN A CA 1
ATOM 670 C C . ASN A 1 87 ? 8.422 -11.397 -4.780 1.00 94.44 87 ASN A C 1
ATOM 672 O O . ASN A 1 87 ? 9.221 -11.076 -5.659 1.00 94.44 87 ASN A O 1
ATOM 676 N N . ARG A 1 88 ? 7.719 -10.489 -4.094 1.00 94.62 88 ARG A N 1
ATOM 677 C CA . ARG A 1 88 ? 7.888 -9.039 -4.283 1.00 94.62 88 ARG A CA 1
ATOM 678 C C . ARG A 1 88 ? 8.688 -8.342 -3.183 1.00 94.62 88 ARG A C 1
ATOM 680 O O . ARG A 1 88 ? 9.010 -7.172 -3.349 1.00 94.62 88 ARG A O 1
ATOM 687 N N . GLY A 1 89 ? 9.069 -9.069 -2.134 1.00 95.94 89 GLY A N 1
ATOM 688 C CA . GLY A 1 89 ? 9.827 -8.539 -1.002 1.00 95.94 89 GLY A CA 1
ATOM 689 C C . GLY A 1 89 ? 8.930 -7.962 0.093 1.00 95.94 89 GLY A C 1
ATOM 690 O O . GLY A 1 89 ? 7.707 -8.126 0.078 1.00 95.94 89 GLY A O 1
ATOM 691 N N . ALA A 1 90 ? 9.566 -7.300 1.053 1.00 97.06 90 ALA A N 1
ATOM 692 C CA . ALA A 1 90 ? 8.912 -6.627 2.161 1.00 97.06 90 ALA A CA 1
ATOM 693 C C . ALA A 1 90 ? 8.619 -5.159 1.833 1.00 97.06 90 ALA A C 1
ATOM 695 O O . ALA A 1 90 ? 9.289 -4.534 1.012 1.00 97.06 90 ALA A O 1
ATOM 696 N N . CYS A 1 91 ? 7.622 -4.601 2.498 1.00 97.56 91 CYS A N 1
ATOM 697 C CA . CYS A 1 91 ? 7.223 -3.204 2.430 1.00 97.56 91 CYS A CA 1
ATOM 698 C C . CYS A 1 91 ? 6.960 -2.671 3.837 1.00 97.56 91 CYS A C 1
ATOM 700 O O . CYS A 1 91 ? 6.799 -3.452 4.776 1.00 97.56 91 CYS A O 1
ATOM 702 N N . ILE A 1 92 ? 6.853 -1.350 3.972 1.00 97.62 92 ILE A N 1
ATOM 703 C CA . ILE A 1 92 ? 6.269 -0.736 5.170 1.00 97.62 92 ILE A CA 1
ATOM 704 C C . ILE A 1 92 ? 4.795 -0.445 4.898 1.00 97.62 92 ILE A C 1
ATOM 706 O O . ILE A 1 92 ? 4.456 0.065 3.831 1.00 97.62 92 ILE A O 1
ATOM 710 N N . ALA A 1 93 ? 3.936 -0.759 5.862 1.00 97.81 93 ALA A N 1
ATOM 711 C CA . ALA A 1 93 ? 2.534 -0.359 5.850 1.00 97.81 93 ALA A CA 1
ATOM 712 C C . ALA A 1 93 ? 2.106 0.150 7.229 1.00 97.81 93 ALA A C 1
ATOM 714 O O . ALA A 1 93 ? 2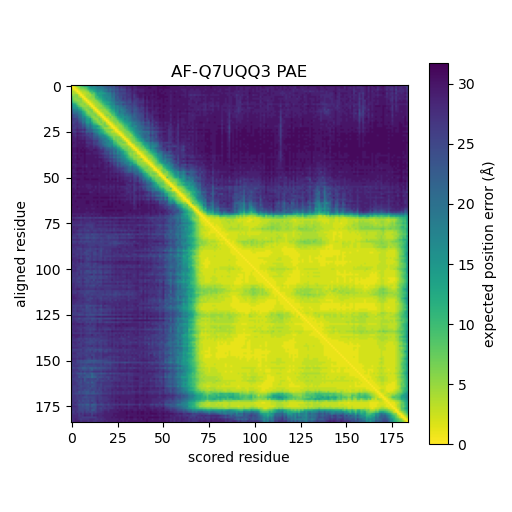.674 -0.261 8.248 1.00 97.81 93 ALA A O 1
ATOM 715 N N . THR A 1 94 ? 1.109 1.031 7.246 1.00 97.69 94 THR A N 1
ATOM 716 C CA . THR A 1 94 ? 0.510 1.568 8.470 1.00 97.69 94 THR A CA 1
ATOM 717 C C . THR A 1 94 ? -0.516 0.614 9.085 1.00 97.69 94 THR A C 1
ATOM 719 O O . THR A 1 94 ? -1.102 -0.252 8.422 1.00 97.69 94 THR A O 1
ATOM 722 N N . ASP A 1 95 ? -0.762 0.780 10.382 1.00 96.62 95 ASP A N 1
ATOM 723 C CA . ASP A 1 95 ? -1.786 0.031 11.106 1.00 96.62 95 ASP A CA 1
ATOM 724 C C . ASP A 1 95 ? -3.199 0.408 10.644 1.00 96.62 95 ASP A C 1
ATOM 726 O O . ASP A 1 95 ? -4.083 -0.439 10.688 1.00 96.62 95 ASP A O 1
ATOM 730 N N . MET A 1 96 ? -3.411 1.599 10.080 1.00 96.19 96 MET A N 1
ATOM 731 C CA . MET A 1 96 ? -4.673 1.947 9.411 1.00 96.19 96 MET A CA 1
ATOM 732 C C . MET A 1 96 ? -5.067 0.909 8.345 1.00 96.19 96 MET A C 1
ATOM 734 O O . MET A 1 96 ? -6.236 0.553 8.205 1.00 96.19 96 MET A O 1
ATOM 738 N N . ILE A 1 97 ? -4.090 0.357 7.619 1.00 97.00 97 ILE A N 1
ATOM 739 C CA . ILE A 1 97 ? -4.343 -0.700 6.633 1.00 97.00 97 ILE A CA 1
ATOM 740 C C . ILE A 1 97 ? -4.514 -2.056 7.326 1.00 97.00 97 ILE A C 1
ATOM 742 O O . ILE A 1 97 ? -5.453 -2.796 7.038 1.00 97.00 97 ILE A O 1
ATOM 746 N N . THR A 1 98 ? -3.594 -2.415 8.226 1.00 96.38 98 THR A N 1
ATOM 747 C CA . THR A 1 98 ? -3.503 -3.798 8.730 1.00 96.38 98 THR A CA 1
ATOM 748 C C . THR A 1 98 ? -4.388 -4.098 9.943 1.00 96.38 98 THR A C 1
ATOM 750 O O . THR A 1 98 ? -4.834 -5.234 10.109 1.00 96.38 98 THR A O 1
ATOM 753 N N . VAL A 1 99 ? -4.668 -3.098 10.775 1.00 95.62 99 VAL A N 1
ATOM 754 C CA . VAL A 1 99 ? -5.492 -3.167 11.992 1.00 95.62 99 VAL A CA 1
ATOM 755 C C . VAL A 1 99 ? -6.892 -2.628 11.716 1.00 95.62 99 VAL A C 1
ATOM 757 O O . VAL A 1 99 ? -7.863 -3.345 11.949 1.00 95.62 99 VAL A O 1
ATOM 760 N N . ASP A 1 100 ? -7.010 -1.421 11.156 1.00 94.38 100 ASP A N 1
ATOM 761 C CA . ASP A 1 100 ? -8.326 -0.812 10.900 1.00 94.38 100 ASP A CA 1
ATOM 762 C C . ASP A 1 100 ? -8.976 -1.322 9.601 1.00 94.38 100 ASP A C 1
ATOM 764 O O . ASP A 1 100 ? -10.193 -1.236 9.432 1.00 94.38 100 ASP A O 1
ATOM 768 N N . GLY A 1 101 ? -8.192 -1.937 8.707 1.00 94.31 101 GLY A N 1
ATOM 769 C CA . GLY A 1 101 ? -8.688 -2.541 7.468 1.00 94.31 101 GLY A CA 1
ATOM 770 C C . GLY A 1 101 ? -8.969 -1.533 6.354 1.00 94.31 101 GLY A C 1
ATOM 771 O O . GLY A 1 101 ? -9.698 -1.855 5.411 1.00 94.31 101 GLY A O 1
ATOM 772 N N . LEU A 1 102 ? -8.419 -0.320 6.451 1.00 95.69 102 LEU A N 1
ATOM 773 C CA . LEU A 1 102 ? -8.550 0.689 5.407 1.00 95.69 102 LEU A CA 1
ATOM 774 C C . LEU A 1 102 ? -7.784 0.274 4.145 1.00 95.69 102 LEU A C 1
ATOM 776 O O . LEU A 1 102 ? -6.777 -0.436 4.184 1.00 95.69 102 LEU A O 1
ATOM 780 N N . LYS A 1 103 ? -8.285 0.727 2.995 1.00 96.06 103 LYS A N 1
ATOM 781 C CA . LYS A 1 103 ? -7.623 0.527 1.702 1.00 96.06 103 LYS A CA 1
ATOM 782 C C . LYS A 1 103 ? -6.396 1.419 1.585 1.00 96.06 103 LYS A C 1
ATOM 784 O O . LYS A 1 103 ? -6.302 2.438 2.261 1.00 96.06 103 LYS A O 1
ATOM 789 N N . VAL A 1 104 ? -5.480 1.050 0.695 1.00 97.12 104 VAL A N 1
ATOM 790 C CA . VAL A 1 104 ? -4.325 1.884 0.372 1.00 97.12 104 VAL A CA 1
ATOM 791 C C . VAL A 1 104 ? -4.834 3.103 -0.389 1.00 97.12 104 VAL A C 1
ATOM 793 O O . VAL A 1 104 ? -5.351 2.984 -1.503 1.00 97.12 104 VAL A O 1
ATOM 796 N N . GLY A 1 105 ? -4.715 4.270 0.233 1.00 96.12 105 GLY A N 1
ATOM 797 C CA . GLY A 1 105 ? -5.065 5.554 -0.369 1.00 96.12 105 GLY A CA 1
ATOM 798 C C . GLY A 1 105 ? -3.854 6.307 -0.900 1.00 96.12 105 GLY A C 1
ATOM 799 O O . GLY A 1 105 ? -3.989 7.095 -1.830 1.00 96.12 105 GLY A O 1
ATOM 800 N N . TYR A 1 106 ? -2.666 6.030 -0.366 1.00 96.25 106 TYR A N 1
ATOM 801 C CA . TYR A 1 106 ? -1.419 6.604 -0.848 1.00 96.25 106 TYR A CA 1
ATOM 802 C C . TYR A 1 106 ? -0.296 5.572 -0.778 1.00 96.25 106 TYR A C 1
ATOM 804 O O . TYR A 1 106 ? -0.155 4.837 0.201 1.00 96.25 106 TYR A O 1
ATOM 812 N N . MET A 1 107 ? 0.512 5.497 -1.831 1.00 97.12 107 MET A N 1
ATOM 813 C CA . MET A 1 107 ? 1.680 4.627 -1.861 1.00 97.12 107 MET A CA 1
ATOM 814 C C . MET A 1 107 ? 2.802 5.234 -2.677 1.00 97.12 107 MET A C 1
ATOM 816 O O . MET A 1 107 ? 2.576 5.893 -3.690 1.00 97.12 107 MET A O 1
ATOM 820 N N . TYR A 1 108 ? 4.028 4.954 -2.269 1.00 97.12 108 TYR A N 1
ATOM 821 C CA . TYR A 1 108 ? 5.203 5.370 -3.014 1.00 97.12 108 TYR A CA 1
ATOM 822 C C . TYR A 1 108 ? 6.339 4.371 -2.846 1.00 97.12 108 TYR A C 1
ATOM 824 O O . TYR A 1 108 ? 6.326 3.519 -1.950 1.00 97.12 108 TYR A O 1
ATOM 832 N N . ARG A 1 109 ? 7.312 4.457 -3.752 1.00 97.12 109 ARG A N 1
ATOM 833 C CA . ARG A 1 109 ? 8.460 3.560 -3.793 1.00 97.12 109 ARG A CA 1
ATOM 834 C C . ARG A 1 109 ? 9.767 4.324 -3.631 1.00 97.12 109 ARG A C 1
ATOM 836 O O . ARG A 1 109 ? 10.120 5.137 -4.480 1.00 97.12 109 ARG A O 1
ATOM 843 N N . GLU A 1 110 ? 10.505 4.003 -2.581 1.00 95.50 110 GLU A N 1
ATOM 844 C CA . GLU A 1 110 ? 11.850 4.513 -2.304 1.00 95.50 110 GLU A CA 1
ATOM 845 C C . GLU A 1 110 ? 12.933 3.507 -2.697 1.00 95.50 110 GLU A C 1
ATOM 847 O O . GLU A 1 110 ? 12.654 2.386 -3.135 1.00 95.50 110 GLU A O 1
ATOM 852 N N . ASP A 1 111 ? 14.189 3.917 -2.535 1.00 96.44 111 ASP A N 1
ATOM 853 C CA . ASP A 1 111 ? 15.314 2.997 -2.551 1.00 96.44 111 ASP A CA 1
ATOM 854 C C . ASP A 1 111 ? 15.167 1.944 -1.446 1.00 96.44 111 ASP A C 1
ATOM 856 O O . ASP A 1 111 ? 14.871 2.240 -0.285 1.00 96.44 111 ASP A O 1
ATOM 860 N N . ALA A 1 112 ? 15.394 0.690 -1.826 1.00 94.44 112 ALA A N 1
ATOM 861 C CA . ALA A 1 112 ? 15.405 -0.428 -0.903 1.00 94.44 112 ALA A CA 1
ATOM 862 C C . ALA A 1 112 ? 16.538 -0.279 0.121 1.00 94.44 112 ALA A C 1
ATOM 864 O O . ALA A 1 112 ? 17.688 -0.025 -0.239 1.00 94.44 112 ALA A O 1
ATOM 865 N N . ILE A 1 113 ? 16.234 -0.515 1.398 1.00 93.19 113 ILE A N 1
ATOM 866 C CA . ILE A 1 113 ? 17.249 -0.481 2.462 1.00 93.19 113 ILE A CA 1
ATOM 867 C C . ILE A 1 113 ? 18.166 -1.718 2.397 1.00 93.19 113 ILE A C 1
ATOM 869 O O . ILE A 1 113 ? 19.326 -1.667 2.810 1.00 93.19 113 ILE A O 1
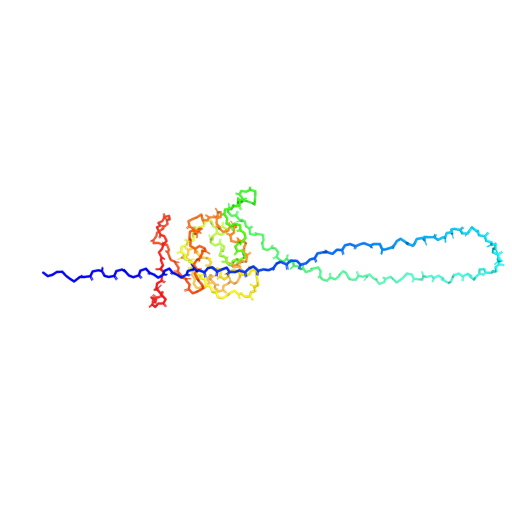ATOM 873 N N . ASN A 1 114 ? 17.657 -2.850 1.904 1.00 93.69 114 ASN A N 1
ATOM 874 C CA . ASN A 1 114 ? 18.385 -4.114 1.769 1.00 93.69 114 ASN A CA 1
ATOM 875 C C . ASN A 1 114 ? 17.733 -5.015 0.701 1.00 93.69 114 ASN A C 1
ATOM 877 O O . ASN A 1 114 ? 16.708 -4.657 0.136 1.00 93.69 114 ASN A O 1
ATOM 881 N N . ASP A 1 115 ? 18.291 -6.208 0.471 1.00 93.69 115 ASP A N 1
ATOM 882 C CA . ASP A 1 115 ? 17.812 -7.159 -0.551 1.00 93.69 115 ASP A CA 1
ATOM 883 C C . ASP A 1 115 ? 16.378 -7.682 -0.325 1.00 93.69 115 ASP A C 1
ATOM 885 O O . ASP A 1 115 ? 15.783 -8.271 -1.228 1.00 93.69 115 ASP A O 1
ATOM 889 N N . VAL A 1 116 ? 15.833 -7.521 0.886 1.00 94.81 116 VAL A N 1
ATOM 890 C CA . VAL A 1 116 ? 14.475 -7.954 1.245 1.00 94.81 116 VAL A CA 1
ATOM 891 C C . VAL A 1 116 ? 13.479 -6.806 1.095 1.00 94.81 116 VAL A C 1
ATOM 893 O O . VAL A 1 116 ? 12.331 -7.051 0.729 1.00 94.81 116 VAL A O 1
ATOM 896 N N . ASP A 1 117 ? 13.895 -5.571 1.373 1.00 96.38 117 ASP A N 1
ATOM 897 C CA . ASP A 1 117 ? 13.066 -4.380 1.215 1.00 96.38 117 ASP A CA 1
ATOM 898 C C . ASP A 1 117 ? 12.807 -4.119 -0.272 1.00 96.38 117 ASP A C 1
ATOM 900 O O . ASP A 1 117 ? 13.711 -4.018 -1.093 1.00 96.38 117 ASP A O 1
ATOM 904 N N . SER A 1 118 ? 11.540 -4.013 -0.634 1.00 96.44 118 SER A N 1
ATOM 905 C CA . SER A 1 118 ? 11.125 -3.689 -1.998 1.00 96.44 118 SER A CA 1
ATOM 906 C C . SER A 1 118 ? 11.196 -2.189 -2.299 1.00 96.44 118 SER A C 1
ATOM 908 O O . SER A 1 118 ? 11.132 -1.800 -3.476 1.00 96.44 118 SER A O 1
ATOM 910 N N . GLY A 1 119 ? 11.276 -1.369 -1.243 1.00 97.12 119 GLY A N 1
ATOM 911 C CA . GLY A 1 119 ? 11.146 0.083 -1.279 1.00 97.12 119 GLY A CA 1
ATOM 912 C C . GLY A 1 119 ? 9.703 0.586 -1.174 1.00 97.12 119 GLY A C 1
ATOM 913 O O . GLY A 1 119 ? 9.492 1.791 -1.092 1.00 97.12 119 GLY A O 1
ATOM 914 N N . TRP A 1 120 ? 8.696 -0.294 -1.185 1.00 98.19 120 TRP A N 1
ATOM 915 C CA . TRP A 1 120 ? 7.295 0.126 -1.114 1.00 98.19 120 TRP A CA 1
ATOM 916 C C . TRP A 1 120 ? 6.890 0.597 0.286 1.00 98.19 120 TRP A C 1
ATOM 918 O O . TRP A 1 120 ? 7.169 -0.063 1.296 1.00 98.19 120 TRP A O 1
ATOM 928 N N . ARG A 1 121 ? 6.172 1.720 0.319 1.00 97.62 121 ARG A N 1
ATOM 929 C CA . ARG A 1 121 ? 5.535 2.303 1.500 1.00 97.62 121 ARG A CA 1
ATOM 930 C C . ARG A 1 121 ? 4.040 2.477 1.214 1.00 97.62 121 ARG A C 1
ATOM 932 O O . ARG A 1 121 ? 3.684 3.046 0.182 1.00 97.62 121 ARG A O 1
ATOM 939 N N . PHE A 1 122 ? 3.184 1.978 2.102 1.00 98.12 122 PHE A N 1
ATOM 940 C CA . PHE A 1 122 ? 1.727 1.980 1.943 1.00 98.12 122 PHE A CA 1
ATOM 941 C C . PHE A 1 122 ? 1.031 2.700 3.103 1.00 98.12 122 PHE A C 1
ATOM 943 O O . PHE A 1 122 ? 1.318 2.418 4.267 1.00 98.12 122 PHE A O 1
ATOM 950 N N . PHE A 1 123 ? 0.084 3.575 2.764 1.00 97.19 123 PHE A N 1
ATOM 951 C CA . PHE A 1 123 ? -0.703 4.399 3.684 1.00 97.19 123 PHE A CA 1
ATOM 952 C C . PHE A 1 123 ? -2.180 4.369 3.276 1.00 97.19 123 PHE A C 1
ATOM 954 O O . PHE A 1 123 ? -2.503 4.216 2.092 1.00 97.19 123 PHE A O 1
ATOM 961 N N . SER A 1 124 ? -3.094 4.546 4.228 1.00 95.62 124 SER A N 1
ATOM 962 C CA . SER A 1 124 ? -4.514 4.724 3.919 1.00 95.62 124 SER A CA 1
ATOM 963 C C . SER A 1 124 ? -4.814 6.094 3.307 1.00 95.62 124 SER A C 1
ATOM 965 O O . SER A 1 124 ? -5.860 6.261 2.688 1.00 95.62 124 SER A O 1
ATOM 967 N N . GLY A 1 125 ? -3.900 7.062 3.437 1.00 93.12 125 GLY A N 1
ATOM 968 C CA . GLY A 1 125 ? -4.064 8.439 2.962 1.00 93.12 125 GLY A CA 1
ATOM 969 C C . GLY A 1 125 ? -4.870 9.318 3.924 1.00 93.12 125 GLY A C 1
ATOM 970 O O . GLY A 1 125 ? -5.164 10.467 3.611 1.00 93.12 125 GLY A O 1
ATOM 971 N N . THR A 1 126 ? -5.237 8.783 5.090 1.00 91.62 126 THR A N 1
ATOM 972 C CA . THR A 1 126 ? -6.003 9.483 6.135 1.00 91.62 126 THR A CA 1
ATOM 973 C C . THR A 1 126 ? -5.189 9.689 7.410 1.00 91.62 126 THR A C 1
ATOM 975 O O . THR A 1 126 ? -5.707 10.216 8.394 1.00 91.62 126 THR A O 1
ATOM 978 N N . GLU A 1 127 ? -3.938 9.232 7.423 1.00 92.62 127 GLU A N 1
ATOM 979 C CA . GLU A 1 127 ? -3.017 9.392 8.537 1.00 92.62 127 GLU A CA 1
ATOM 980 C C . GLU A 1 127 ? -2.658 10.865 8.765 1.00 92.62 127 GLU A C 1
ATOM 982 O O . GLU A 1 127 ? -2.382 11.610 7.825 1.00 92.62 127 GLU A O 1
ATOM 987 N N . THR A 1 128 ? -2.620 11.287 10.031 1.00 94.88 128 THR A N 1
ATOM 988 C CA . THR A 1 128 ? -2.069 12.599 10.399 1.00 94.88 128 THR A CA 1
ATOM 989 C C . THR A 1 128 ? -0.548 12.524 10.513 1.00 94.88 128 THR A C 1
ATOM 991 O O . THR A 1 128 ? 0.018 11.441 10.683 1.00 94.88 128 THR A O 1
ATOM 994 N N . GLN A 1 129 ? 0.130 13.672 10.481 1.00 92.38 129 GLN A N 1
ATOM 995 C CA . GLN A 1 129 ? 1.584 13.704 10.648 1.00 92.38 129 GLN A CA 1
ATOM 996 C C . GLN A 1 129 ? 2.013 13.096 11.992 1.00 92.38 129 GLN A C 1
ATOM 998 O O . GLN A 1 129 ? 2.922 12.275 12.031 1.00 92.38 129 GLN A O 1
ATOM 1003 N N . GLU A 1 130 ? 1.305 13.414 13.080 1.00 95.62 130 GLU A N 1
ATOM 1004 C CA . GLU A 1 130 ? 1.594 12.870 14.412 1.00 95.62 130 GLU A CA 1
ATOM 1005 C C . GLU A 1 130 ? 1.445 11.345 14.462 1.00 95.62 130 GLU A C 1
ATOM 1007 O O . GLU A 1 130 ? 2.145 10.680 15.223 1.00 95.62 130 GLU A O 1
ATOM 1012 N N . TYR A 1 131 ? 0.535 10.787 13.658 1.00 95.31 131 TYR A N 1
ATOM 1013 C CA . TYR A 1 131 ? 0.346 9.346 13.552 1.00 95.31 131 TYR A CA 1
ATOM 1014 C C . TYR A 1 131 ? 1.512 8.678 12.814 1.00 95.31 131 TYR A C 1
ATOM 1016 O O . TYR A 1 131 ? 2.008 7.649 13.273 1.00 95.31 131 TYR A O 1
ATOM 1024 N N . VAL A 1 132 ? 1.954 9.260 11.694 1.00 93.81 132 VAL A N 1
ATOM 1025 C CA . VAL A 1 132 ? 3.071 8.742 10.882 1.00 93.81 132 VAL A CA 1
ATOM 1026 C C . VAL A 1 132 ? 4.410 8.859 11.617 1.00 93.81 132 VAL A C 1
ATOM 1028 O O . VAL A 1 132 ? 5.264 7.985 11.470 1.00 93.81 132 VAL A O 1
ATOM 1031 N N . ASP A 1 133 ? 4.583 9.901 12.433 1.00 93.50 133 ASP A N 1
ATOM 1032 C CA . ASP A 1 133 ? 5.802 10.129 13.219 1.00 93.50 133 ASP A CA 1
ATOM 1033 C C . ASP A 1 133 ? 6.008 9.080 14.329 1.00 93.50 133 ASP A C 1
ATOM 1035 O O . ASP A 1 133 ? 7.133 8.876 14.800 1.00 93.50 133 ASP A O 1
ATOM 1039 N N . ASP A 1 134 ? 4.947 8.386 14.749 1.00 93.69 134 ASP A N 1
ATOM 1040 C CA . ASP A 1 134 ? 5.038 7.282 15.699 1.00 93.69 134 ASP A CA 1
ATOM 1041 C C . ASP A 1 134 ? 5.363 5.967 14.974 1.00 93.69 134 ASP A C 1
ATOM 1043 O O . ASP A 1 134 ? 4.523 5.320 14.343 1.00 93.69 134 ASP A O 1
ATOM 1047 N N . ALA A 1 135 ? 6.611 5.522 15.134 1.00 91.50 135 ALA A N 1
ATOM 1048 C CA . ALA A 1 135 ? 7.119 4.287 14.545 1.00 91.50 135 ALA A CA 1
ATOM 1049 C C . ALA A 1 135 ? 6.355 3.019 14.975 1.00 91.50 135 ALA A C 1
ATOM 1051 O O . ALA A 1 135 ? 6.528 1.974 14.354 1.00 91.50 135 ALA A O 1
ATOM 1052 N N . THR A 1 136 ? 5.529 3.068 16.025 1.00 93.69 136 THR A N 1
ATOM 1053 C CA . THR A 1 136 ? 4.709 1.922 16.434 1.00 93.69 136 THR A CA 1
ATOM 1054 C C . THR A 1 136 ? 3.470 1.721 15.563 1.00 93.69 136 THR A C 1
ATOM 1056 O O . THR A 1 136 ? 2.966 0.599 15.513 1.00 93.69 136 THR A O 1
ATOM 1059 N N . ASN A 1 137 ? 3.043 2.748 14.821 1.00 95.06 137 ASN A N 1
ATOM 1060 C CA . ASN A 1 137 ? 1.890 2.720 13.916 1.00 95.06 137 ASN A CA 1
ATOM 1061 C C . ASN A 1 137 ? 2.214 2.170 12.521 1.00 95.06 137 ASN A C 1
ATOM 1063 O O . ASN A 1 137 ? 1.341 2.105 11.656 1.00 95.06 137 ASN A O 1
ATOM 1067 N N . SER A 1 138 ? 3.467 1.800 12.268 1.00 95.00 138 SER A N 1
ATOM 1068 C CA . SER A 1 138 ? 3.891 1.195 11.010 1.00 95.00 138 SER A CA 1
ATOM 1069 C C . SER A 1 138 ? 4.812 0.010 11.268 1.00 95.00 138 SER A C 1
ATOM 1071 O O . SER A 1 138 ? 5.476 -0.086 12.300 1.00 95.00 138 SER A O 1
ATOM 1073 N N . ALA A 1 139 ? 4.819 -0.950 10.350 1.00 95.56 139 ALA A N 1
ATOM 1074 C CA . ALA A 1 139 ? 5.675 -2.124 10.460 1.00 95.56 139 ALA A CA 1
ATOM 1075 C C . ALA A 1 139 ? 6.041 -2.690 9.086 1.00 95.56 139 ALA A C 1
ATOM 1077 O O . ALA A 1 139 ? 5.489 -2.300 8.055 1.00 95.56 139 ALA A O 1
ATOM 1078 N N . PHE A 1 140 ? 6.997 -3.621 9.089 1.00 96.00 140 PHE A N 1
ATOM 1079 C CA . PHE A 1 140 ? 7.385 -4.369 7.901 1.00 96.00 140 PHE A CA 1
ATOM 1080 C C . PHE A 1 140 ? 6.437 -5.546 7.664 1.00 96.00 140 PHE A C 1
ATOM 1082 O O . PHE A 1 140 ? 6.231 -6.376 8.550 1.00 96.00 140 PHE A O 1
ATOM 1089 N N . TYR A 1 141 ? 5.930 -5.653 6.439 1.00 96.62 141 TYR A N 1
ATOM 1090 C CA . TYR A 1 141 ? 5.066 -6.741 5.987 1.00 96.62 141 TYR A 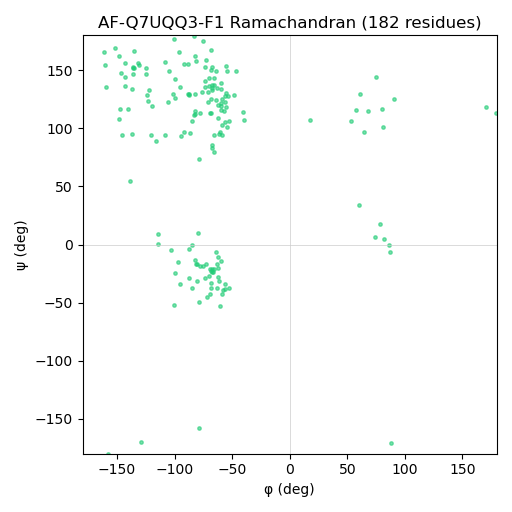CA 1
ATOM 1091 C C . TYR A 1 141 ? 5.566 -7.296 4.656 1.00 96.62 141 TYR A C 1
ATOM 1093 O O . TYR A 1 141 ? 6.236 -6.601 3.899 1.00 96.62 141 TYR A O 1
ATOM 1101 N N . ASP A 1 142 ? 5.224 -8.545 4.346 1.00 97.38 142 ASP A N 1
ATOM 1102 C CA . ASP A 1 142 ? 5.357 -9.049 2.977 1.00 97.38 142 ASP A CA 1
ATOM 1103 C C . ASP A 1 142 ? 4.348 -8.320 2.075 1.00 97.38 142 ASP A C 1
ATOM 1105 O O . ASP A 1 142 ? 3.188 -8.139 2.459 1.00 97.38 142 ASP A O 1
ATOM 1109 N N . ILE A 1 143 ? 4.758 -7.922 0.869 1.00 98.00 143 ILE A N 1
ATOM 1110 C CA . ILE A 1 143 ? 3.859 -7.265 -0.094 1.00 98.00 143 ILE A CA 1
ATOM 1111 C C . ILE A 1 143 ? 2.632 -8.120 -0.401 1.00 98.00 143 ILE A C 1
ATOM 1113 O O . ILE A 1 143 ? 1.537 -7.589 -0.584 1.00 98.00 143 ILE A O 1
ATOM 1117 N N . ASN A 1 144 ? 2.782 -9.444 -0.421 1.00 98.06 144 ASN A N 1
ATOM 1118 C CA . ASN A 1 144 ? 1.663 -10.352 -0.585 1.00 98.06 144 ASN A CA 1
ATOM 1119 C C . ASN A 1 144 ? 0.607 -10.148 0.504 1.00 98.06 144 ASN A C 1
ATOM 1121 O O . ASN A 1 144 ? -0.583 -10.203 0.209 1.00 98.06 144 ASN A O 1
ATOM 1125 N N . THR A 1 145 ? 1.023 -9.897 1.745 1.00 97.31 145 THR A N 1
ATOM 1126 C CA . THR A 1 145 ? 0.099 -9.619 2.846 1.00 97.31 145 THR A CA 1
ATOM 1127 C C . THR A 1 145 ? -0.715 -8.371 2.539 1.00 97.31 145 THR A C 1
ATOM 1129 O O . THR A 1 145 ? -1.937 -8.458 2.521 1.00 97.31 145 THR A O 1
ATOM 1132 N N . ILE A 1 146 ? -0.070 -7.249 2.202 1.00 98.00 146 ILE A N 1
ATOM 1133 C CA . ILE A 1 146 ? -0.770 -5.987 1.903 1.00 98.00 146 ILE A CA 1
ATOM 1134 C C . ILE A 1 146 ? -1.676 -6.114 0.672 1.00 98.00 146 ILE A C 1
ATOM 1136 O O . ILE A 1 146 ? -2.810 -5.646 0.700 1.00 98.00 146 ILE A O 1
ATOM 1140 N N . ALA A 1 147 ? -1.259 -6.859 -0.353 1.00 97.69 147 ALA A N 1
ATOM 1141 C CA . ALA A 1 147 ? -2.089 -7.141 -1.524 1.00 97.69 147 ALA A CA 1
ATOM 1142 C C . ALA A 1 147 ? -3.377 -7.931 -1.202 1.00 97.69 147 ALA A C 1
ATOM 1144 O O . ALA A 1 147 ? -4.316 -7.917 -1.992 1.00 97.69 147 ALA A O 1
ATOM 1145 N N . ASN A 1 148 ? -3.454 -8.631 -0.061 1.00 98.00 148 ASN A N 1
ATOM 1146 C CA . ASN A 1 148 ? -4.708 -9.247 0.394 1.00 98.00 148 ASN A CA 1
ATOM 1147 C C . ASN A 1 148 ? -5.643 -8.241 1.076 1.00 98.00 148 ASN A C 1
ATOM 1149 O O . ASN A 1 148 ? -6.859 -8.394 0.968 1.00 98.00 148 ASN A O 1
ATOM 1153 N N . TYR A 1 149 ? -5.099 -7.221 1.748 1.00 97.00 149 TYR A N 1
ATOM 1154 C CA . TYR A 1 149 ? -5.894 -6.108 2.279 1.00 97.00 149 TYR A CA 1
ATOM 1155 C C . TYR A 1 149 ? -6.436 -5.249 1.138 1.00 97.00 149 TYR A C 1
ATOM 1157 O O . TYR A 1 149 ? -7.617 -4.896 1.125 1.00 97.00 149 TYR A O 1
ATOM 1165 N N . ASP A 1 150 ? -5.599 -4.977 0.138 1.00 96.81 150 ASP A N 1
ATOM 1166 C CA . ASP A 1 150 ? -5.957 -4.176 -1.023 1.00 96.81 150 ASP A CA 1
ATOM 1167 C C . ASP A 1 150 ? -5.426 -4.783 -2.335 1.00 96.81 150 ASP A C 1
ATOM 1169 O O . ASP A 1 150 ? -4.275 -4.549 -2.705 1.00 96.81 150 ASP A O 1
ATOM 1173 N N . PRO A 1 151 ? -6.248 -5.568 -3.057 1.00 96.38 151 PRO A N 1
ATOM 1174 C CA . PRO A 1 151 ? -5.845 -6.174 -4.325 1.00 96.38 151 PRO A CA 1
ATOM 1175 C C . PRO A 1 151 ? -5.573 -5.171 -5.452 1.00 96.38 151 PRO A C 1
ATOM 1177 O O . PRO A 1 151 ? -4.859 -5.513 -6.394 1.00 96.38 151 PRO A O 1
ATOM 1180 N N . ASP A 1 152 ? -6.100 -3.946 -5.370 1.00 95.62 152 ASP A N 1
ATOM 1181 C CA . ASP A 1 152 ? -5.998 -2.961 -6.455 1.00 95.62 152 ASP A CA 1
ATOM 1182 C C . ASP A 1 152 ? -4.555 -2.474 -6.654 1.00 95.62 152 ASP A C 1
ATOM 1184 O O . ASP A 1 152 ? -4.177 -2.020 -7.734 1.00 95.62 152 ASP A O 1
ATOM 1188 N N . ILE A 1 153 ? -3.709 -2.595 -5.625 1.00 96.56 153 ILE A N 1
ATOM 1189 C CA . ILE A 1 153 ? -2.308 -2.169 -5.702 1.00 96.56 153 ILE A CA 1
ATOM 1190 C C . ILE A 1 153 ? -1.478 -3.064 -6.628 1.00 96.56 153 ILE A C 1
ATOM 1192 O O . ILE A 1 153 ? -0.415 -2.642 -7.080 1.00 96.56 153 ILE A O 1
ATOM 1196 N N . ILE A 1 154 ? -1.926 -4.298 -6.906 1.00 97.00 154 ILE A N 1
ATOM 1197 C CA . ILE A 1 154 ? -1.132 -5.339 -7.582 1.00 97.00 154 ILE A CA 1
ATOM 1198 C C . ILE A 1 154 ? -0.611 -4.870 -8.943 1.00 97.00 154 ILE A C 1
ATOM 1200 O O . ILE A 1 154 ? 0.545 -5.149 -9.287 1.00 97.00 154 ILE A O 1
ATOM 1204 N N . ASP A 1 155 ? -1.431 -4.122 -9.678 1.00 95.69 155 ASP A N 1
ATOM 1205 C CA . ASP A 1 155 ? -1.103 -3.609 -11.009 1.00 95.69 155 ASP A CA 1
ATOM 1206 C C . ASP A 1 155 ? 0.039 -2.579 -10.978 1.00 95.69 155 ASP A C 1
ATOM 1208 O O . ASP A 1 155 ? 0.787 -2.432 -11.947 1.00 95.69 155 ASP A O 1
ATOM 1212 N N . TRP A 1 156 ? 0.250 -1.929 -9.834 1.00 96.25 156 TRP A N 1
ATOM 1213 C CA . TRP A 1 156 ? 1.224 -0.853 -9.654 1.00 96.25 156 TRP A CA 1
ATOM 1214 C C . TRP A 1 156 ? 2.549 -1.319 -9.058 1.00 96.25 156 TRP A C 1
ATOM 1216 O O . TRP A 1 156 ? 3.561 -0.633 -9.185 1.00 96.25 156 TRP A O 1
ATOM 1226 N N . LEU A 1 157 ? 2.601 -2.524 -8.482 1.00 96.69 157 LEU A N 1
ATOM 1227 C CA . LEU A 1 157 ? 3.788 -3.058 -7.799 1.00 96.69 157 LEU A CA 1
ATOM 1228 C C . LEU A 1 157 ? 5.020 -3.235 -8.711 1.00 96.69 157 LEU A C 1
ATOM 1230 O O . LEU A 1 157 ? 6.110 -3.547 -8.226 1.00 96.69 157 LEU A O 1
ATOM 1234 N N . GLY A 1 158 ? 4.857 -3.109 -10.033 1.00 95.56 158 GLY A N 1
ATOM 1235 C CA . GLY A 1 158 ? 5.944 -3.102 -11.018 1.00 95.56 158 GLY A CA 1
ATOM 1236 C C . GLY A 1 158 ? 6.560 -1.724 -11.293 1.00 95.56 158 GLY A C 1
ATOM 1237 O O . GLY A 1 158 ? 7.516 -1.647 -12.063 1.00 95.56 158 GLY A O 1
ATOM 1238 N N . ALA A 1 159 ? 6.030 -0.651 -10.700 1.00 96.31 159 ALA A N 1
ATOM 1239 C CA . ALA A 1 159 ? 6.491 0.714 -10.930 1.00 96.31 159 ALA A CA 1
ATOM 1240 C C . ALA A 1 159 ? 7.947 0.934 -10.461 1.00 96.31 159 ALA A C 1
ATOM 1242 O O . ALA A 1 159 ? 8.402 0.270 -9.520 1.00 96.31 159 ALA A O 1
ATOM 1243 N N . PRO A 1 160 ? 8.703 1.838 -11.115 1.00 95.50 160 PRO A N 1
ATOM 1244 C CA . PRO A 1 160 ? 10.096 2.108 -10.766 1.00 95.50 160 PRO A CA 1
ATOM 1245 C C . PRO A 1 160 ? 10.234 2.792 -9.399 1.00 95.50 160 PRO A C 1
ATOM 1247 O O . PRO A 1 160 ? 9.266 3.286 -8.824 1.00 95.50 160 PRO A O 1
ATOM 1250 N N . ILE A 1 161 ? 11.465 2.834 -8.888 1.00 95.75 161 ILE A N 1
ATOM 1251 C CA . ILE A 1 161 ? 11.823 3.647 -7.717 1.00 95.75 161 ILE A CA 1
ATOM 1252 C C . ILE A 1 161 ? 11.524 5.123 -8.025 1.00 95.75 161 ILE A C 1
ATOM 1254 O O . ILE A 1 161 ? 11.757 5.582 -9.145 1.00 95.75 161 ILE A O 1
ATOM 1258 N N . GLY A 1 162 ? 10.983 5.846 -7.045 1.00 94.56 162 GLY A N 1
ATOM 1259 C CA . GLY A 1 162 ? 10.508 7.223 -7.177 1.00 94.56 162 GLY A CA 1
ATOM 1260 C C . GLY A 1 162 ? 9.066 7.348 -7.677 1.00 94.56 162 GLY A C 1
ATOM 1261 O O . GLY A 1 162 ? 8.575 8.464 -7.818 1.00 94.56 162 GLY A O 1
ATOM 1262 N N . ALA A 1 163 ? 8.378 6.237 -7.957 1.00 95.25 163 ALA A N 1
ATOM 1263 C CA . ALA A 1 163 ? 6.959 6.270 -8.292 1.00 95.25 163 ALA A CA 1
ATOM 1264 C C . ALA A 1 163 ? 6.103 6.540 -7.045 1.00 95.25 163 ALA A C 1
ATOM 1266 O O . ALA A 1 163 ? 6.368 5.988 -5.977 1.00 95.25 163 ALA A O 1
ATOM 1267 N N . ALA A 1 164 ? 5.055 7.342 -7.212 1.00 96.25 164 ALA A N 1
ATOM 1268 C CA . ALA A 1 164 ? 4.055 7.636 -6.194 1.00 96.25 164 ALA A CA 1
ATOM 1269 C C . ALA A 1 164 ? 2.657 7.581 -6.815 1.00 96.25 164 ALA A C 1
ATOM 1271 O O . ALA A 1 164 ? 2.476 7.912 -7.990 1.00 96.25 164 ALA A O 1
ATOM 1272 N N . PHE A 1 165 ? 1.680 7.143 -6.030 1.00 96.00 165 PHE A N 1
ATOM 1273 C CA . PHE A 1 165 ? 0.302 6.951 -6.455 1.00 96.00 165 PHE A CA 1
ATOM 1274 C C . PHE A 1 165 ? -0.659 7.332 -5.335 1.00 96.00 165 PHE A C 1
ATOM 1276 O O . PHE A 1 165 ? -0.398 7.060 -4.162 1.00 96.00 165 PHE A O 1
ATOM 1283 N N . GLU A 1 166 ? -1.793 7.904 -5.715 1.00 95.50 166 GLU A N 1
ATOM 1284 C CA . GLU A 1 166 ? -2.889 8.255 -4.819 1.00 95.50 166 GLU A CA 1
ATOM 1285 C C . GLU A 1 166 ? -4.187 7.620 -5.306 1.00 95.50 166 GLU A C 1
ATOM 1287 O O . GLU A 1 166 ? -4.385 7.387 -6.501 1.00 95.50 166 GLU A O 1
ATOM 1292 N N . ARG A 1 167 ? -5.090 7.345 -4.374 1.00 94.88 167 ARG A N 1
ATOM 1293 C CA . ARG A 1 167 ? -6.436 6.881 -4.667 1.00 94.88 167 ARG A CA 1
ATOM 1294 C C . ARG A 1 167 ? -7.400 8.055 -4.571 1.00 94.88 167 ARG A C 1
ATOM 1296 O O . ARG A 1 167 ? -7.490 8.706 -3.536 1.00 94.88 167 ARG A O 1
ATOM 1303 N N . LEU A 1 168 ? -8.175 8.286 -5.630 1.00 90.38 168 LEU A N 1
ATOM 1304 C CA . LEU A 1 168 ? -9.061 9.456 -5.714 1.00 90.38 168 LEU A CA 1
ATOM 1305 C C . LEU A 1 168 ? -10.265 9.401 -4.758 1.00 90.38 168 LEU A C 1
ATOM 1307 O O . LEU A 1 168 ? -10.833 10.430 -4.403 1.00 90.38 168 LEU A O 1
ATOM 1311 N N . SER A 1 169 ? -10.711 8.201 -4.390 1.00 87.38 169 SER A N 1
ATOM 1312 C CA . SER A 1 169 ? -11.813 7.976 -3.446 1.00 87.38 169 SER A CA 1
ATOM 1313 C C . SER A 1 169 ? -11.768 6.549 -2.905 1.00 87.38 169 SER A C 1
ATOM 1315 O O . SER A 1 169 ? -11.083 5.695 -3.464 1.00 87.38 169 SER A O 1
ATOM 1317 N N . GLU A 1 170 ? -12.498 6.259 -1.830 1.00 77.69 170 GLU A N 1
ATOM 1318 C CA . GLU A 1 170 ? -12.578 4.901 -1.284 1.00 77.69 170 GLU A CA 1
ATOM 1319 C C . GLU A 1 170 ? -13.138 3.923 -2.339 1.00 77.69 170 GLU A C 1
ATOM 1321 O O . GLU A 1 170 ? -14.264 4.075 -2.810 1.00 77.69 170 GLU A O 1
ATOM 1326 N N . GLY A 1 171 ? -12.322 2.948 -2.759 1.00 76.94 171 GLY A N 1
ATOM 1327 C CA . GLY A 1 171 ? -12.650 2.021 -3.854 1.00 76.94 171 GLY A CA 1
ATOM 1328 C C . GLY A 1 171 ? -12.582 2.620 -5.267 1.00 76.94 171 GLY A C 1
ATOM 1329 O O . GLY A 1 171 ? -12.969 1.956 -6.225 1.00 76.94 171 GLY A O 1
ATOM 1330 N N . GLY A 1 172 ? -12.112 3.862 -5.403 1.00 87.56 172 GLY A N 1
ATOM 1331 C CA . GLY A 1 172 ? -11.886 4.523 -6.686 1.00 87.56 172 GLY A CA 1
ATOM 1332 C C . GLY A 1 172 ? -10.545 4.168 -7.327 1.00 87.56 172 GLY A C 1
ATOM 1333 O O . GLY A 1 172 ? -9.742 3.423 -6.760 1.00 87.56 172 GLY A O 1
ATOM 1334 N N . ASP A 1 173 ? -10.297 4.744 -8.503 1.00 92.19 173 ASP A N 1
ATOM 1335 C CA . ASP A 1 173 ? -9.077 4.511 -9.273 1.00 92.19 173 ASP A CA 1
ATOM 1336 C C . ASP A 1 173 ? -7.825 5.044 -8.560 1.00 92.19 173 ASP A C 1
ATOM 1338 O O . ASP A 1 173 ? -7.838 6.105 -7.923 1.00 92.19 173 ASP A O 1
ATOM 1342 N N . ILE A 1 174 ? -6.733 4.296 -8.710 1.00 95.19 174 ILE A N 1
ATOM 1343 C CA . ILE A 1 174 ? -5.387 4.699 -8.304 1.00 95.19 174 ILE A CA 1
ATOM 1344 C C . ILE A 1 174 ? -4.748 5.444 -9.479 1.00 95.19 174 ILE A C 1
ATOM 1346 O O . ILE A 1 174 ? -4.732 4.943 -10.605 1.00 95.19 174 ILE A O 1
ATOM 1350 N N . VAL A 1 175 ? -4.208 6.631 -9.221 1.00 94.88 175 VAL A N 1
ATOM 1351 C CA . VAL A 1 175 ? -3.577 7.487 -10.229 1.00 94.88 175 VAL A CA 1
ATOM 1352 C C . VAL A 1 175 ? -2.148 7.851 -9.819 1.00 94.88 175 VAL A C 1
ATOM 1354 O O . VAL A 1 175 ? -1.860 7.962 -8.628 1.00 94.88 175 VAL A O 1
ATOM 1357 N N . PRO A 1 176 ? -1.217 8.012 -10.777 1.00 94.69 176 PRO A N 1
ATOM 1358 C CA . PRO A 1 176 ? 0.140 8.447 -10.472 1.00 94.69 176 PRO A CA 1
ATOM 1359 C C . PRO A 1 176 ? 0.154 9.894 -9.970 1.00 94.69 176 PRO A C 1
ATOM 1361 O O . PRO A 1 176 ? -0.425 10.779 -10.601 1.00 94.69 176 PRO A O 1
ATOM 1364 N N . VAL A 1 177 ? 0.877 10.130 -8.877 1.00 91.44 177 VAL A N 1
ATOM 1365 C CA . VAL A 1 177 ? 1.140 11.467 -8.337 1.00 91.44 177 VAL A CA 1
ATOM 1366 C C . VAL A 1 177 ? 2.382 12.021 -9.021 1.00 91.44 177 VAL A C 1
ATOM 1368 O O . VAL A 1 177 ? 3.421 11.359 -9.092 1.00 91.44 177 VAL A O 1
ATOM 1371 N N . ALA A 1 178 ? 2.283 13.235 -9.557 1.00 80.12 178 ALA A N 1
ATOM 1372 C CA . ALA A 1 178 ? 3.433 13.891 -10.158 1.00 80.12 178 ALA A CA 1
ATOM 1373 C C . ALA A 1 178 ? 4.436 14.297 -9.055 1.00 80.12 178 ALA A C 1
ATOM 1375 O O . ALA A 1 178 ? 4.016 14.832 -8.027 1.00 80.12 178 ALA A O 1
ATOM 1376 N N . PRO A 1 179 ? 5.751 14.082 -9.251 1.00 63.81 179 PRO A N 1
ATOM 1377 C CA . PRO A 1 179 ? 6.782 14.317 -8.229 1.00 63.81 179 PRO A CA 1
ATOM 1378 C C . PRO A 1 179 ? 6.929 15.789 -7.791 1.00 63.81 179 PRO A C 1
ATOM 1380 O O 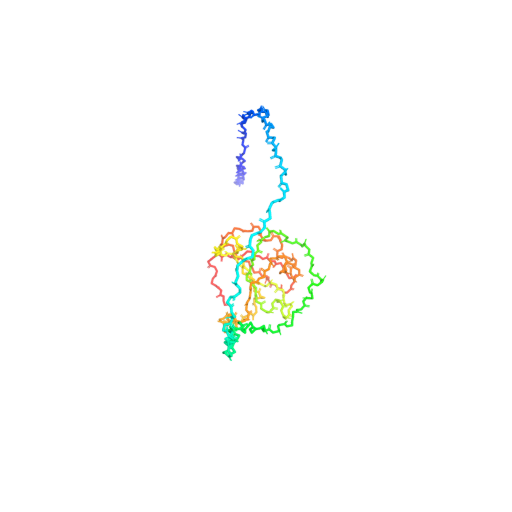. PRO A 1 179 ? 7.688 16.085 -6.874 1.00 63.81 179 PRO A O 1
ATOM 1383 N N . ASP A 1 180 ? 6.232 16.715 -8.449 1.00 61.00 180 ASP A N 1
ATOM 1384 C CA . ASP A 1 180 ? 6.232 18.161 -8.227 1.00 61.00 180 ASP A CA 1
ATOM 1385 C C . ASP A 1 180 ? 4.884 18.716 -7.729 1.00 61.00 180 ASP A C 1
ATOM 1387 O O . ASP A 1 180 ? 4.721 19.933 -7.628 1.00 61.00 180 ASP A O 1
ATOM 1391 N N . SER A 1 181 ? 3.925 17.853 -7.380 1.00 53.47 181 SER A N 1
ATOM 1392 C CA . SER A 1 181 ? 2.684 18.293 -6.737 1.00 53.47 181 SER A CA 1
ATOM 1393 C C . SER A 1 181 ? 2.925 18.475 -5.234 1.00 53.47 181 SER A C 1
ATOM 1395 O O . SER A 1 181 ? 3.227 17.493 -4.556 1.00 53.47 181 SER A O 1
ATOM 1397 N N . PRO A 1 182 ? 2.835 19.700 -4.679 1.00 50.31 182 PRO A N 1
ATOM 1398 C CA . PRO A 1 182 ? 2.905 19.873 -3.236 1.00 50.31 182 PRO A CA 1
ATOM 1399 C C . PRO A 1 182 ? 1.719 19.133 -2.608 1.00 50.31 182 PRO A C 1
ATOM 1401 O O . PRO A 1 182 ? 0.571 19.446 -2.924 1.00 50.31 182 PRO A O 1
ATOM 1404 N N . SER A 1 183 ? 1.998 18.150 -1.747 1.00 50.84 183 SER A N 1
ATOM 1405 C CA . SER A 1 183 ? 0.978 17.544 -0.888 1.00 50.84 183 SER A CA 1
ATOM 1406 C C . SER A 1 183 ? 0.306 18.661 -0.089 1.00 50.84 183 SER A C 1
ATOM 1408 O O . SER A 1 183 ? 0.987 19.422 0.605 1.00 50.84 183 SER A O 1
ATOM 1410 N N . ALA A 1 184 ? -1.000 18.812 -0.301 1.00 35.31 184 ALA A N 1
ATOM 1411 C CA . ALA A 1 184 ? -1.852 19.798 0.355 1.00 35.31 184 ALA A CA 1
ATOM 1412 C C . ALA A 1 184 ? -2.194 19.382 1.789 1.00 35.31 184 ALA A C 1
ATOM 1414 O O . ALA A 1 184 ? -2.300 18.160 2.030 1.00 35.31 184 ALA A O 1
#